Protein AF-0000000066922283 (afdb_homodimer)

Solvent-accessible surface area (backbone atoms only — not comparable to full-atom values): 18984 Å² total; per-residue (Å²): 134,85,80,76,79,78,77,79,78,79,75,76,75,74,73,73,73,68,37,46,72,53,84,44,71,66,39,52,49,48,34,52,50,37,41,36,51,64,10,46,46,34,71,16,66,66,59,43,82,32,68,70,44,19,52,51,20,29,53,49,12,32,48,38,21,52,64,32,68,34,86,72,65,68,92,48,83,70,66,33,26,74,44,78,42,36,28,45,78,64,58,56,58,66,51,49,46,44,41,50,57,62,29,44,60,22,52,81,73,52,55,72,85,76,29,63,84,47,91,54,24,58,48,18,43,43,63,33,21,39,75,29,46,30,33,12,53,16,38,8,29,18,88,61,50,36,25,26,32,22,38,31,27,34,47,40,43,79,49,83,94,44,30,59,84,20,46,45,73,58,79,52,77,86,70,89,110,135,84,81,78,78,80,77,78,78,78,74,76,74,74,72,73,73,68,38,47,73,52,84,44,70,66,39,52,49,48,35,52,51,38,40,33,49,64,10,46,46,34,71,17,65,66,59,40,83,32,67,68,43,19,52,51,20,29,54,49,13,32,49,39,20,55,64,31,67,33,87,71,65,67,92,49,83,68,65,35,26,76,44,78,40,37,26,45,80,64,58,55,58,65,50,48,47,44,42,50,58,62,30,44,59,23,53,82,73,51,56,71,85,76,29,62,84,46,92,54,24,60,49,17,44,44,65,33,20,39,75,30,47,28,34,11,52,16,37,8,30,19,88,63,50,36,25,26,32,23,36,30,27,34,48,40,43,77,48,84,95,45,31,59,83,22,47,45,76,58,77,52,77,86,70,91,109

Radius of gyration: 22.71 Å; Cα contacts (8 Å, |Δi|>4): 742; chains: 2; bounding box: 80×60×70 Å

Sequence (354 aa):
MQFFTLAIASFSLLALTSSEAVNSPETLKKIYDDHNCYRKPHGSEPLTVDKALEQQAQAYANKLANDNRGLVHSKSNGQYGENLAWGSGGDSNGIAAQSTKMWYDEYKKYDFNKATFVHGTGHFTQVVWKGSKSVGCGIAKSNGGGTFTVCQYKPAGNMMGSFKENVVPSKSEAPSCMQFFTLAIASFSLLALTSSEAVNSPETLKKIYDDHNCYRKPHGSEPLTVDKALEQQAQAYANKLANDNRGLVHSKSNGQYGENLAWGSGGDSNGIAAQSTKMWYDEYKKYDFNKATFVHGTGHFTQVVWKGSKSVGCGIAKSNGGGTFTVCQYKPAGNMMGSFKENVVPSKSEAPSC

InterPro domains:
  IPR001283 Cysteine-rich secretory protein-related [PR00837] (47-65)
  IPR001283 Cysteine-rich secretory protein-related [PR00837] (99-112)
  IPR001283 Cysteine-rich secretory protein-related [PR00837] (121-137)
  IPR001283 Cysteine-rich secretory protein-related [PR00837] (148-161)
  IPR001283 Cysteine-rich secretory protein-related [PTHR10334] (29-169)
  IPR002413 Venom allergen 5-like [PR00838] (47-65)
  IPR002413 Venom allergen 5-like [PR00838] (97-112)
  IPR002413 Venom allergen 5-like [PR00838] (120-139)
  IPR014044 CAP domain [PF00188] (33-153)
  IPR014044 CAP domain [SM00198] (26-161)
  IPR018244 Allergen V5/Tpx-1-related, conserved site [PS01009] (122-132)
  IPR034113 Golgi-associated plant pathogenesis-related protein 1, SCP domain [cd05382] (29-159)
  IPR035940 CAP superfamily [G3DSA:3.40.33.10] (22-172)
  IPR035940 CAP superfamily [SSF55797] (21-168)

Structure (mmCIF, N/CA/C/O backbone):
data_AF-0000000066922283-model_v1
#
loop_
_entity.id
_entity.type
_entity.pdbx_description
1 polymer 'SCP domain-containing protein'
#
loop_
_atom_site.group_PDB
_atom_site.id
_atom_site.type_symbol
_atom_site.label_atom_id
_atom_site.label_alt_id
_atom_site.label_comp_id
_atom_site.label_asym_id
_atom_site.label_entity_id
_atom_site.label_seq_id
_atom_site.pdbx_PDB_ins_code
_atom_site.Cartn_x
_atom_site.Cartn_y
_atom_site.Cartn_z
_atom_site.occupancy
_atom_site.B_iso_or_equiv
_atom_site.auth_seq_id
_atom_site.auth_comp_id
_atom_site.auth_asym_id
_atom_site.auth_atom_id
_atom_site.pdbx_PDB_model_num
ATOM 1 N N . MET A 1 1 ? 58.938 -22.812 28.406 1 34.25 1 MET A N 1
ATOM 2 C CA . MET A 1 1 ? 58.531 -21.766 27.484 1 34.25 1 MET A CA 1
ATOM 3 C C . MET A 1 1 ? 57 -21.812 27.234 1 34.25 1 MET A C 1
ATOM 5 O O . MET A 1 1 ? 56.5 -22.781 26.672 1 34.25 1 MET A O 1
ATOM 9 N N . GLN A 1 2 ? 56.188 -21.359 28.234 1 45.31 2 GLN A N 1
ATOM 10 C CA . GLN A 1 2 ? 54.719 -21.297 28.312 1 45.31 2 GLN A CA 1
ATOM 11 C C . GLN A 1 2 ? 54.156 -20.406 27.219 1 45.31 2 GLN A C 1
ATOM 13 O O . GLN A 1 2 ? 54.5 -19.219 27.141 1 45.31 2 GLN A O 1
ATOM 18 N N . PHE A 1 3 ? 53.906 -21.031 26 1 43.19 3 PHE A N 1
ATOM 19 C CA . PHE A 1 3 ? 53.312 -20.328 24.875 1 43.19 3 PHE A CA 1
ATOM 20 C C . PHE A 1 3 ? 51.906 -19.797 25.234 1 43.19 3 PHE A C 1
ATOM 22 O O . PHE A 1 3 ? 51.062 -20.562 25.719 1 43.19 3 PHE A O 1
ATOM 29 N N . PHE A 1 4 ? 51.781 -18.531 25.688 1 46.44 4 PHE A N 1
ATOM 30 C CA . PHE A 1 4 ? 50.531 -17.797 25.891 1 46.44 4 PHE A CA 1
ATOM 31 C C . PHE A 1 4 ? 49.812 -17.609 24.562 1 46.44 4 PHE A C 1
ATOM 33 O O . PHE A 1 4 ? 50.344 -17 23.641 1 46.44 4 PHE A O 1
ATOM 40 N N . THR A 1 5 ? 49.031 -18.594 24.125 1 42.31 5 THR A N 1
ATOM 41 C CA . THR A 1 5 ? 48.188 -18.438 22.953 1 42.31 5 THR A CA 1
ATOM 42 C C . THR A 1 5 ? 47.156 -17.328 23.172 1 42.31 5 THR A C 1
ATOM 44 O O . THR A 1 5 ? 46.375 -17.359 24.125 1 42.31 5 THR A O 1
ATOM 47 N N . LEU A 1 6 ? 47.469 -16.109 22.719 1 35.66 6 LEU A N 1
ATOM 48 C CA . LEU A 1 6 ? 46.5 -15 22.719 1 35.66 6 LEU A CA 1
ATOM 49 C C . LEU A 1 6 ? 45.312 -15.305 21.797 1 35.66 6 LEU A C 1
ATOM 51 O O . LEU A 1 6 ? 45.531 -15.531 20.594 1 35.66 6 LEU A O 1
ATOM 55 N N . ALA A 1 7 ? 44.25 -15.859 22.312 1 41.75 7 ALA A N 1
ATOM 56 C CA . ALA A 1 7 ? 43.031 -16.016 21.531 1 41.75 7 ALA A CA 1
ATOM 57 C C . ALA A 1 7 ? 42.469 -14.656 21.141 1 41.75 7 ALA A C 1
ATOM 59 O O . ALA A 1 7 ? 42.25 -13.797 22.016 1 41.75 7 ALA A O 1
ATOM 60 N N . ILE A 1 8 ? 42.719 -14.18 19.938 1 38.94 8 ILE A N 1
ATOM 61 C CA . ILE A 1 8 ? 42.094 -12.961 19.469 1 38.94 8 ILE A CA 1
ATOM 62 C C . ILE A 1 8 ? 40.594 -13.203 19.297 1 38.94 8 ILE A C 1
ATOM 64 O O . ILE A 1 8 ? 40.188 -14.156 18.641 1 38.94 8 ILE A O 1
ATOM 68 N N . ALA A 1 9 ? 39.781 -12.734 20.281 1 39.91 9 ALA A N 1
ATOM 69 C CA . ALA A 1 9 ? 38.344 -12.68 20.156 1 39.91 9 ALA A CA 1
ATOM 70 C C . ALA A 1 9 ? 37.906 -11.812 18.969 1 39.91 9 ALA A C 1
ATOM 72 O O . ALA A 1 9 ? 38.25 -10.625 18.906 1 39.91 9 ALA A O 1
ATOM 73 N N . SER A 1 10 ? 37.656 -12.375 17.797 1 39.75 10 SER A N 1
ATOM 74 C CA . SER A 1 10 ? 37.062 -11.641 16.688 1 39.75 10 SER A CA 1
ATOM 75 C C . SER A 1 10 ? 35.688 -11.133 17.047 1 39.75 10 SER A C 1
ATOM 77 O O . SER A 1 10 ? 34.812 -11.922 17.391 1 39.75 10 SER A O 1
ATOM 79 N N . PHE A 1 11 ? 35.531 -10.023 17.719 1 37.25 11 PHE A N 1
ATOM 80 C CA . PHE A 1 11 ? 34.219 -9.391 17.891 1 37.25 11 PHE A CA 1
ATOM 81 C C . PHE A 1 11 ? 33.562 -9.109 16.531 1 37.25 11 PHE A C 1
ATOM 83 O O . PHE A 1 11 ? 34.094 -8.312 15.75 1 37.25 11 PHE A O 1
ATOM 90 N N . SER A 1 12 ? 32.844 -9.984 16.031 1 36.47 12 SER A N 1
ATOM 91 C CA . SER A 1 12 ? 32.031 -9.664 14.867 1 36.47 12 SER A CA 1
ATOM 92 C C . SER A 1 12 ? 31.125 -8.469 15.148 1 36.47 12 SER A C 1
ATOM 94 O O . SER A 1 12 ? 30.344 -8.492 16.094 1 36.47 12 SER A O 1
ATOM 96 N N . LEU A 1 13 ? 31.516 -7.242 14.828 1 35.03 13 LEU A N 1
ATOM 97 C CA . LEU A 1 13 ? 30.656 -6.07 14.82 1 35.03 13 LEU A CA 1
ATOM 98 C C . LEU A 1 13 ? 29.391 -6.332 14.008 1 35.03 13 LEU A C 1
ATOM 100 O O . LEU A 1 13 ? 29.453 -6.484 12.781 1 35.03 13 LEU A O 1
ATOM 104 N N . LEU A 1 14 ? 28.469 -7.016 14.562 1 38.12 14 LEU A N 1
ATOM 105 C CA . LEU A 1 14 ? 27.156 -6.938 13.938 1 38.12 14 LEU A CA 1
ATOM 106 C C . LEU A 1 14 ? 26.781 -5.492 13.617 1 38.12 14 LEU A C 1
ATOM 108 O O . LEU A 1 14 ? 26.672 -4.664 14.523 1 38.12 14 LEU A O 1
ATOM 112 N N . ALA A 1 15 ? 27.156 -5.027 12.508 1 36.84 15 ALA A N 1
ATOM 113 C CA . ALA A 1 15 ? 26.75 -3.695 12.07 1 36.84 15 ALA A CA 1
ATOM 114 C C . ALA A 1 15 ? 25.25 -3.494 12.242 1 36.84 15 ALA A C 1
ATOM 116 O O . ALA A 1 15 ? 24.453 -4.109 11.539 1 36.84 15 ALA A O 1
ATOM 117 N N . LEU A 1 16 ? 24.688 -3.27 13.422 1 42.31 16 LEU A N 1
ATOM 118 C CA . LEU A 1 16 ? 23.344 -2.715 13.547 1 42.31 16 LEU A CA 1
ATOM 119 C C . LEU A 1 16 ? 23.141 -1.586 12.539 1 42.31 16 LEU A C 1
ATOM 121 O O . LEU A 1 16 ? 23.688 -0.497 12.695 1 42.31 16 LEU A O 1
ATOM 125 N N . THR A 1 17 ? 23.125 -1.909 11.32 1 47.41 17 THR A N 1
ATOM 126 C CA . THR A 1 17 ? 22.812 -0.849 10.367 1 47.41 17 THR A CA 1
ATOM 127 C C . THR A 1 17 ? 21.594 -0.058 10.828 1 47.41 17 THR A C 1
ATOM 129 O O . THR A 1 17 ? 20.516 -0.622 10.992 1 47.41 17 THR A O 1
ATOM 132 N N . SER A 1 18 ? 21.719 0.876 11.836 1 51.97 18 SER A N 1
ATOM 133 C CA . SER A 1 18 ? 20.719 1.747 12.445 1 51.97 18 SER A CA 1
ATOM 134 C C . SER A 1 18 ? 20.047 2.633 11.406 1 51.97 18 SER A C 1
ATOM 136 O O . SER A 1 18 ? 20.719 3.299 10.617 1 51.97 18 SER A O 1
ATOM 138 N N . SER A 1 19 ? 18.859 2.25 10.867 1 58.72 19 SER A N 1
ATOM 139 C CA . SER A 1 19 ? 18.062 3.258 10.18 1 58.72 19 SER A CA 1
ATOM 140 C C . SER A 1 19 ? 18.125 4.602 10.891 1 58.72 19 SER A C 1
ATOM 142 O O . SER A 1 19 ? 18.312 4.652 12.109 1 58.72 19 SER A O 1
ATOM 144 N N . GLU A 1 20 ? 18.531 5.684 10.125 1 66.69 20 GLU A N 1
ATOM 145 C CA . GLU A 1 20 ? 18.609 7.008 10.734 1 66.69 20 GLU A CA 1
ATOM 146 C C . GLU A 1 20 ? 17.266 7.73 10.664 1 66.69 20 GLU A C 1
ATOM 148 O O . GLU A 1 20 ? 16.672 7.832 9.586 1 66.69 20 GLU A O 1
ATOM 153 N N . ALA A 1 21 ? 16.625 7.945 11.836 1 72.38 21 ALA A N 1
ATOM 154 C CA . ALA A 1 21 ? 15.5 8.875 11.859 1 72.38 21 ALA A CA 1
ATOM 155 C C . ALA A 1 21 ? 15.836 10.172 11.125 1 72.38 21 ALA A C 1
ATOM 157 O O . ALA A 1 21 ? 16.938 10.711 11.289 1 72.38 21 ALA A O 1
ATOM 158 N N . VAL A 1 22 ? 14.992 10.406 10.117 1 74.5 22 VAL A N 1
ATOM 159 C CA . VAL A 1 22 ? 15.125 11.703 9.461 1 74.5 22 VAL A CA 1
ATOM 160 C C . VAL A 1 22 ? 14.438 12.781 10.305 1 74.5 22 VAL A C 1
ATOM 162 O O . VAL A 1 22 ? 13.211 12.773 10.453 1 74.5 22 VAL A O 1
ATOM 165 N N . ASN A 1 23 ? 15 13.289 11.195 1 68.69 23 ASN A N 1
ATOM 166 C CA . ASN A 1 23 ? 14.461 14.359 12.023 1 68.69 23 ASN A CA 1
ATOM 167 C C . ASN A 1 23 ? 14.398 15.68 11.266 1 68.69 23 ASN A C 1
ATOM 169 O O . ASN A 1 23 ? 15.398 16.391 11.172 1 68.69 23 ASN A O 1
ATOM 173 N N . SER A 1 24 ? 13.312 15.953 10.727 1 85.94 24 SER A N 1
ATOM 174 C CA . SER A 1 24 ? 13.094 17.234 10.062 1 85.94 24 SER A CA 1
ATOM 175 C C . SER A 1 24 ? 11.734 17.828 10.422 1 85.94 24 SER A C 1
ATOM 177 O O . SER A 1 24 ? 10.758 17.625 9.703 1 85.94 24 SER A O 1
ATOM 179 N N . PRO A 1 25 ? 11.711 18.578 11.477 1 92.88 25 PRO A N 1
ATOM 180 C CA . PRO A 1 25 ? 10.445 19.188 11.891 1 92.88 25 PRO A CA 1
ATOM 181 C C . PRO A 1 25 ? 9.789 20 10.789 1 92.88 25 PRO A C 1
ATOM 183 O O . PRO A 1 25 ? 8.555 20.062 10.703 1 92.88 25 PRO A O 1
ATOM 186 N N . GLU A 1 26 ? 10.594 20.594 9.992 1 95.81 26 GLU A N 1
ATOM 187 C CA . GLU A 1 26 ? 10.031 21.375 8.898 1 95.81 26 GLU A CA 1
ATOM 188 C C . GLU A 1 26 ? 9.305 20.484 7.898 1 95.81 26 GLU A C 1
ATOM 190 O O . GLU A 1 26 ? 8.258 20.859 7.367 1 95.81 26 GLU A O 1
ATOM 195 N N . THR A 1 27 ? 9.922 19.391 7.586 1 97.56 27 THR A N 1
ATOM 196 C CA . THR A 1 27 ? 9.281 18.453 6.66 1 97.56 27 THR A CA 1
ATOM 197 C C . THR A 1 27 ? 7.98 17.922 7.25 1 97.56 27 THR A C 1
ATOM 199 O O . THR A 1 27 ? 6.973 17.812 6.551 1 97.56 27 THR A O 1
ATOM 202 N N . LEU A 1 28 ? 8 17.594 8.492 1 97.75 28 LEU A N 1
ATOM 203 C CA . LEU A 1 28 ? 6.781 17.125 9.156 1 97.75 28 LEU A CA 1
ATOM 204 C C . LEU A 1 28 ? 5.703 18.203 9.109 1 97.75 28 LEU A C 1
ATOM 206 O O . LEU A 1 28 ? 4.535 17.906 8.844 1 97.75 28 LEU A O 1
ATOM 210 N N . LYS A 1 29 ? 6.074 19.391 9.43 1 97.81 29 LYS A N 1
ATOM 211 C CA . LYS A 1 29 ? 5.121 20.5 9.352 1 97.81 29 LYS A CA 1
ATOM 212 C C . LYS A 1 29 ? 4.504 20.594 7.957 1 97.81 29 LYS A C 1
ATOM 214 O O . LYS A 1 29 ? 3.297 20.812 7.824 1 97.81 29 LYS A O 1
ATOM 219 N N . LYS A 1 30 ? 5.34 20.5 6.922 1 98 30 LYS A N 1
ATOM 220 C CA . LYS A 1 30 ? 4.836 20.516 5.551 1 98 30 LYS A CA 1
ATOM 221 C C . LYS A 1 30 ? 3.826 19.406 5.32 1 98 30 LYS A C 1
ATOM 223 O O . LYS A 1 30 ? 2.787 19.625 4.691 1 98 30 LYS A O 1
ATOM 228 N N . ILE A 1 31 ? 4.125 18.25 5.754 1 98.31 31 ILE A N 1
ATOM 229 C CA . ILE A 1 31 ? 3.238 17.094 5.609 1 98.31 31 ILE A CA 1
ATOM 230 C C . ILE A 1 31 ? 1.9 17.391 6.285 1 98.31 31 ILE A C 1
ATOM 232 O O . ILE A 1 31 ? 0.84 17.141 5.707 1 98.31 31 ILE A O 1
ATOM 236 N N . TYR A 1 32 ? 1.931 17.938 7.477 1 98.69 32 TYR A N 1
ATOM 237 C CA . TYR A 1 32 ? 0.709 18.25 8.211 1 98.69 32 TYR A CA 1
ATOM 238 C C . TYR A 1 32 ? -0.067 19.359 7.508 1 98.69 32 TYR A C 1
ATOM 240 O O . TYR A 1 32 ? -1.29 19.281 7.371 1 98.69 32 TYR A O 1
ATOM 248 N N . ASP A 1 33 ? 0.607 20.391 7.125 1 98.5 33 ASP A N 1
ATOM 249 C CA . ASP A 1 33 ? -0.038 21.5 6.414 1 98.5 33 ASP A CA 1
ATOM 250 C C . ASP A 1 33 ? -0.707 21 5.133 1 98.5 33 ASP A C 1
ATOM 252 O O . ASP A 1 33 ? -1.819 21.422 4.805 1 98.5 33 ASP A O 1
ATOM 256 N N . ASP A 1 34 ? 0.002 20.172 4.395 1 98.38 34 ASP A N 1
ATOM 257 C CA . ASP A 1 34 ? -0.562 19.641 3.164 1 98.38 34 ASP A CA 1
ATOM 258 C C . ASP A 1 34 ? -1.813 18.812 3.449 1 98.38 34 ASP A C 1
ATOM 260 O O . ASP A 1 34 ? -2.781 18.859 2.688 1 98.38 34 ASP A O 1
ATOM 264 N N . HIS A 1 35 ? -1.768 17.984 4.504 1 98.62 35 HIS A N 1
ATOM 265 C CA . HIS A 1 35 ? -2.984 17.266 4.879 1 98.62 35 HIS A CA 1
ATOM 266 C C . HIS A 1 35 ? -4.172 18.219 4.977 1 98.62 35 HIS A C 1
ATOM 268 O O . HIS A 1 35 ? -5.199 18 4.328 1 98.62 35 HIS A O 1
ATOM 274 N N . ASN A 1 36 ? -4.023 19.234 5.758 1 98.56 36 ASN A N 1
ATOM 275 C CA . ASN A 1 36 ? -5.141 20.125 6.031 1 98.56 36 ASN A CA 1
ATOM 276 C C . ASN A 1 36 ? -5.504 20.953 4.801 1 98.56 36 ASN A C 1
ATOM 278 O O . ASN A 1 36 ? -6.676 21.281 4.59 1 98.56 36 ASN A O 1
ATOM 282 N N . CYS A 1 37 ? -4.52 21.281 4.035 1 98.19 37 CYS A N 1
ATOM 283 C CA . CYS A 1 37 ? -4.762 21.938 2.758 1 98.19 37 CYS A CA 1
ATOM 284 C C . CYS A 1 37 ? -5.676 21.109 1.871 1 98.19 37 CYS A C 1
ATOM 286 O O . CYS A 1 37 ? -6.641 21.625 1.305 1 98.19 37 CYS A O 1
ATOM 288 N N . TYR A 1 38 ? -5.449 19.812 1.745 1 97.81 38 TYR A N 1
ATOM 289 C CA . TYR A 1 38 ? -6.207 18.922 0.863 1 97.81 38 TYR A CA 1
ATOM 290 C C . TYR A 1 38 ? -7.543 18.547 1.489 1 97.81 38 TYR A C 1
ATOM 292 O O . TYR A 1 38 ? -8.484 18.172 0.783 1 97.81 38 TYR A O 1
ATOM 300 N N . ARG A 1 39 ? -7.586 18.594 2.771 1 98.06 39 ARG A N 1
ATOM 301 C CA . ARG A 1 39 ? -8.82 18.266 3.479 1 98.06 39 ARG A CA 1
ATOM 302 C C . ARG A 1 39 ? -9.852 19.375 3.307 1 98.06 39 ARG A C 1
ATOM 304 O O . ARG A 1 39 ? -11.047 19.109 3.184 1 98.06 39 ARG A O 1
ATOM 311 N N . LYS A 1 40 ? -9.461 20.594 3.238 1 97.06 40 LYS A N 1
ATOM 312 C CA . LYS A 1 40 ? -10.32 21.766 3.281 1 97.06 40 LYS A CA 1
ATOM 313 C C . LYS A 1 40 ? -11.375 21.734 2.176 1 97.06 40 LYS A C 1
ATOM 315 O O . LYS A 1 40 ? -12.57 21.859 2.447 1 97.06 40 LYS A O 1
ATOM 320 N N . PRO A 1 41 ? -11.031 21.484 0.919 1 97.06 41 PRO A N 1
ATOM 321 C CA . PRO A 1 41 ? -12.047 21.5 -0.131 1 97.06 41 PRO A CA 1
ATOM 322 C C . PRO A 1 41 ? -13.102 20.406 0.047 1 97.06 41 PRO A C 1
ATOM 324 O O . PRO A 1 41 ? -14.18 20.469 -0.547 1 97.06 41 PRO A O 1
ATOM 327 N N . HIS A 1 42 ? -12.844 19.438 0.817 1 97.5 42 HIS A N 1
ATOM 328 C CA . HIS A 1 42 ? -13.758 18.312 1.014 1 97.5 42 HIS A CA 1
ATOM 329 C C . HIS A 1 42 ? -14.625 18.516 2.254 1 97.5 42 HIS A C 1
ATOM 331 O O . HIS A 1 42 ? -15.398 17.641 2.625 1 97.5 42 HIS A O 1
ATOM 337 N N . GLY A 1 43 ? -14.367 19.672 2.926 1 96.69 43 GLY A N 1
ATOM 338 C CA . GLY A 1 43 ? -15.148 19.984 4.109 1 96.69 43 GLY A CA 1
ATOM 339 C C . GLY A 1 43 ? -14.695 19.234 5.344 1 96.69 43 GLY A C 1
ATOM 340 O O . GLY A 1 43 ? -15.43 19.141 6.328 1 96.69 43 GLY A O 1
ATOM 341 N N . SER A 1 44 ? -13.578 18.578 5.297 1 98.06 44 SER A N 1
ATOM 342 C CA . SER A 1 44 ? -13.016 17.906 6.465 1 98.06 44 SER A CA 1
ATOM 343 C C . SER A 1 44 ? -12.266 18.891 7.363 1 98.06 44 SER A C 1
ATOM 345 O O . SER A 1 44 ? -11.445 19.672 6.887 1 98.06 44 SER A O 1
ATOM 347 N N . GLU A 1 45 ? -12.531 18.859 8.633 1 98.5 45 GLU A N 1
ATOM 348 C CA . GLU A 1 45 ? -11.875 19.75 9.586 1 98.5 45 GLU A CA 1
ATOM 349 C C . GLU A 1 45 ? -10.367 19.5 9.633 1 98.5 45 GLU A C 1
ATOM 351 O O . GLU A 1 45 ? -9.922 18.359 9.406 1 98.5 45 GLU A O 1
ATOM 356 N N . PRO A 1 46 ? -9.602 20.516 9.938 1 98.75 46 PRO A N 1
ATOM 357 C CA . PRO A 1 46 ? -8.156 20.281 10.039 1 98.75 46 PRO A CA 1
ATOM 358 C C . PRO A 1 46 ? -7.793 19.25 11.102 1 98.75 46 PRO A C 1
ATOM 360 O O . PRO A 1 46 ? -8.422 19.219 12.164 1 98.75 46 PRO A O 1
ATOM 363 N N . LEU A 1 47 ? -6.816 18.422 10.758 1 98.94 47 LEU A N 1
ATOM 364 C CA . LEU A 1 47 ? -6.25 17.5 11.734 1 98.94 47 LEU A CA 1
ATOM 365 C C . LEU A 1 47 ? -5.332 18.234 12.703 1 98.94 47 LEU A C 1
ATOM 367 O O . LEU A 1 47 ? -4.598 19.141 12.305 1 98.94 47 LEU A O 1
ATOM 371 N N . THR A 1 48 ? -5.367 17.828 13.906 1 98.81 48 THR A N 1
ATOM 372 C CA . THR A 1 48 ? -4.375 18.266 14.883 1 98.81 48 THR A CA 1
ATOM 373 C C . THR A 1 48 ? -3.232 17.266 14.977 1 98.81 48 THR A C 1
ATOM 375 O O . THR A 1 48 ? -3.43 16.062 14.75 1 98.81 48 THR A O 1
ATOM 378 N N . VAL A 1 49 ? -2.072 17.797 15.359 1 98.44 49 VAL A N 1
ATOM 379 C CA . VAL A 1 49 ? -0.925 16.922 15.531 1 98.44 49 VAL A CA 1
ATOM 380 C C . VAL A 1 49 ? -1.012 16.203 16.875 1 98.44 49 VAL A C 1
ATOM 382 O O . VAL A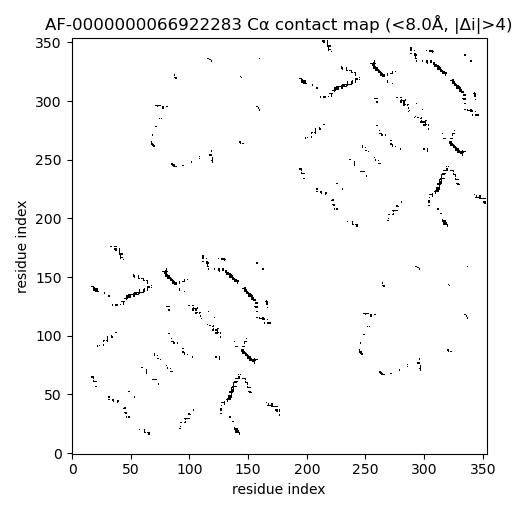 1 49 ? -1.172 16.859 17.922 1 98.44 49 VAL A O 1
ATOM 385 N N . ASP A 1 50 ? -0.997 14.945 16.828 1 98.44 50 ASP A N 1
ATOM 386 C CA . ASP A 1 50 ? -0.948 14.094 18 1 98.44 50 ASP A CA 1
ATOM 387 C C . ASP A 1 50 ? 0.471 13.594 18.266 1 98.44 50 ASP A C 1
ATOM 389 O O . ASP A 1 50 ? 0.96 12.711 17.562 1 98.44 50 ASP A O 1
ATOM 393 N N . LYS A 1 51 ? 1.108 14.086 19.328 1 97.56 51 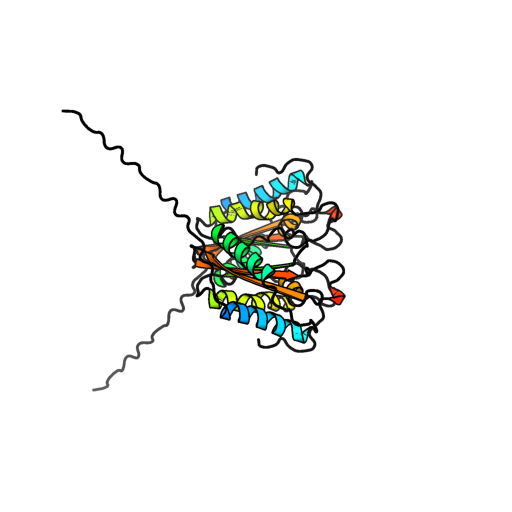LYS A N 1
ATOM 394 C CA . LYS A 1 51 ? 2.523 13.828 19.562 1 97.56 51 LYS A CA 1
ATOM 395 C C . LYS A 1 51 ? 2.766 12.359 19.891 1 97.56 51 LYS A C 1
ATOM 397 O O . LYS A 1 51 ? 3.809 11.805 19.531 1 97.56 51 LYS A O 1
ATOM 402 N N . ALA A 1 52 ? 1.854 11.766 20.562 1 97.5 52 ALA A N 1
ATOM 403 C CA . ALA A 1 52 ? 1.989 10.336 20.828 1 97.5 52 ALA A CA 1
ATOM 404 C C . ALA A 1 52 ? 1.927 9.531 19.531 1 97.5 52 ALA A C 1
ATOM 406 O O . ALA A 1 52 ? 2.693 8.586 19.344 1 97.5 52 ALA A O 1
ATOM 407 N N . LEU A 1 53 ? 1.021 9.891 18.688 1 97.31 53 LEU A N 1
ATOM 408 C CA . LEU A 1 53 ? 0.919 9.242 17.391 1 97.31 53 LEU A CA 1
ATOM 409 C C . LEU A 1 53 ? 2.172 9.5 16.562 1 97.31 53 LEU A C 1
ATOM 411 O O . LEU A 1 53 ? 2.605 8.625 15.797 1 97.31 53 LEU A O 1
ATOM 415 N N . GLU A 1 54 ? 2.666 10.711 16.641 1 97.62 54 GLU A N 1
ATOM 416 C CA . GLU A 1 54 ? 3.898 11.055 15.945 1 97.62 54 GLU A CA 1
ATOM 417 C C . GLU A 1 54 ? 5.051 10.156 16.375 1 97.62 54 GLU A C 1
ATOM 419 O O . GLU A 1 54 ? 5.809 9.656 15.547 1 97.62 54 GLU A O 1
ATOM 424 N N . GLN A 1 55 ? 5.18 9.961 17.672 1 97.19 55 GLN A N 1
ATOM 425 C CA . GLN A 1 55 ? 6.234 9.094 18.188 1 97.19 55 GLN A CA 1
ATOM 426 C C . GLN A 1 55 ? 6.047 7.656 17.688 1 97.19 55 GLN A C 1
ATOM 428 O O . GLN A 1 55 ? 7.012 7 17.297 1 97.19 55 GLN A O 1
ATOM 433 N N . GLN A 1 56 ? 4.848 7.238 17.781 1 96.75 56 GLN A N 1
ATOM 434 C CA . GLN A 1 56 ? 4.527 5.891 17.328 1 96.75 56 GLN A CA 1
ATOM 435 C C . GLN A 1 56 ? 4.82 5.738 15.836 1 96.75 56 GLN A C 1
ATOM 437 O O . GLN A 1 56 ? 5.43 4.75 15.414 1 96.75 56 GLN A O 1
ATOM 442 N N . ALA A 1 57 ? 4.41 6.652 15.008 1 97.31 57 ALA A N 1
ATOM 443 C CA . ALA A 1 57 ? 4.652 6.633 13.57 1 97.31 57 ALA A CA 1
ATOM 444 C C . ALA A 1 57 ? 6.145 6.664 13.266 1 97.31 57 ALA A C 1
ATOM 446 O O . ALA A 1 57 ? 6.613 5.98 12.352 1 97.31 57 ALA A O 1
ATOM 447 N N . GLN A 1 58 ? 6.883 7.48 14.008 1 97.5 58 GLN A N 1
ATOM 448 C CA . GLN A 1 58 ? 8.328 7.543 13.82 1 97.5 58 GLN A CA 1
ATOM 449 C C . GLN A 1 58 ? 8.984 6.191 14.109 1 97.5 58 GLN A C 1
ATOM 451 O O . GLN A 1 58 ? 9.852 5.746 13.352 1 97.5 58 GLN A O 1
ATOM 456 N N . ALA A 1 59 ? 8.586 5.602 15.203 1 96.5 59 ALA A N 1
ATOM 457 C CA . ALA A 1 59 ? 9.125 4.285 15.531 1 96.5 59 ALA A CA 1
ATOM 458 C C . ALA A 1 59 ? 8.82 3.279 14.422 1 96.5 59 ALA A C 1
ATOM 460 O O . ALA A 1 59 ? 9.672 2.449 14.086 1 96.5 59 ALA A O 1
ATOM 461 N N . TYR A 1 60 ? 7.672 3.361 13.891 1 95.19 60 TYR A N 1
ATOM 462 C CA . TYR A 1 60 ? 7.297 2.414 12.844 1 95.19 60 TYR A CA 1
ATOM 463 C C . TYR A 1 60 ? 8.039 2.715 11.547 1 95.19 60 TYR A C 1
ATOM 465 O O . TYR A 1 60 ? 8.43 1.799 10.82 1 95.19 60 TYR A O 1
ATOM 473 N N . ALA A 1 61 ? 8.195 3.973 11.211 1 95.56 61 ALA A N 1
ATOM 474 C CA . ALA A 1 61 ? 9.023 4.336 10.07 1 95.56 61 ALA A CA 1
ATOM 475 C C . ALA A 1 61 ? 10.43 3.77 10.211 1 95.56 61 ALA A C 1
ATOM 477 O O . ALA A 1 61 ? 11 3.24 9.25 1 95.56 61 ALA A O 1
ATOM 478 N N . ASN A 1 62 ? 10.977 3.918 11.422 1 95.5 62 ASN A N 1
ATOM 479 C CA . ASN A 1 62 ? 12.289 3.332 11.68 1 95.5 62 ASN A CA 1
ATOM 480 C C . ASN A 1 62 ? 12.297 1.828 11.422 1 95.5 62 ASN A C 1
ATOM 482 O O . ASN A 1 62 ? 13.234 1.299 10.82 1 95.5 62 ASN A O 1
ATOM 486 N N . LYS A 1 63 ? 11.281 1.183 11.906 1 93.25 63 LYS A N 1
ATOM 487 C CA . LYS A 1 63 ? 11.18 -0.262 11.711 1 93.25 63 LYS A CA 1
ATOM 488 C C . LYS A 1 63 ? 11.141 -0.618 10.227 1 93.25 63 LYS A C 1
ATOM 490 O O . LYS A 1 63 ? 11.844 -1.532 9.781 1 93.25 63 LYS A O 1
ATOM 495 N N . LEU A 1 64 ? 10.328 0.079 9.477 1 90.88 64 LEU A N 1
ATOM 496 C CA . LEU A 1 64 ? 10.227 -0.182 8.047 1 90.88 64 LEU A CA 1
ATOM 497 C C . LEU A 1 64 ? 11.57 0.032 7.359 1 90.88 64 LEU A C 1
ATOM 499 O O . LEU A 1 64 ? 11.969 -0.757 6.496 1 90.88 64 LEU A O 1
ATOM 503 N N . ALA A 1 65 ? 12.219 1.118 7.695 1 90.56 65 ALA A N 1
ATOM 504 C CA . ALA A 1 65 ? 13.516 1.44 7.102 1 90.56 65 ALA A CA 1
ATOM 505 C C . ALA A 1 65 ? 14.547 0.366 7.426 1 90.56 65 ALA A C 1
ATOM 507 O O . ALA A 1 65 ? 15.383 0.018 6.582 1 90.56 65 ALA A O 1
ATOM 508 N N . ASN A 1 66 ? 14.484 -0.142 8.625 1 90 66 ASN A N 1
ATOM 509 C CA . ASN A 1 66 ? 15.406 -1.189 9.039 1 90 66 ASN A CA 1
ATOM 510 C C . ASN A 1 66 ? 15.117 -2.51 8.328 1 90 66 ASN A C 1
ATOM 512 O O . ASN A 1 66 ? 16.047 -3.223 7.93 1 90 66 ASN A O 1
ATOM 516 N N . ASP A 1 67 ? 13.844 -2.805 8.305 1 83.75 67 ASP A N 1
ATOM 517 C CA . ASP A 1 67 ? 13.453 -4.035 7.621 1 83.75 67 ASP A CA 1
ATOM 518 C C . ASP A 1 67 ? 13.797 -3.969 6.137 1 83.75 67 ASP A C 1
ATOM 520 O O . ASP A 1 67 ? 14.25 -4.957 5.555 1 83.75 67 ASP A O 1
ATOM 524 N N . ASN A 1 68 ? 13.5 -2.83 5.566 1 77.94 68 ASN A N 1
ATOM 525 C CA . ASN A 1 68 ? 13.805 -2.504 4.176 1 77.94 68 ASN A CA 1
ATOM 526 C C . ASN A 1 68 ? 13.219 -3.537 3.217 1 77.94 68 ASN A C 1
ATOM 528 O O . ASN A 1 68 ? 13.867 -3.92 2.24 1 77.94 68 ASN A O 1
ATOM 532 N N . ARG A 1 69 ? 12.109 -4.152 3.553 1 71 69 ARG A N 1
ATOM 533 C CA . ARG A 1 69 ? 11.5 -5.211 2.756 1 71 69 ARG A CA 1
ATOM 534 C C . ARG A 1 69 ? 10.078 -4.836 2.346 1 71 69 ARG A C 1
ATOM 536 O O . ARG A 1 69 ? 9.227 -5.707 2.152 1 71 69 ARG A O 1
ATOM 543 N N . GLY A 1 70 ? 9.867 -3.57 2.256 1 74.75 70 GLY A N 1
ATOM 544 C CA . GLY A 1 70 ? 8.562 -3.211 1.725 1 74.75 70 GLY A CA 1
ATOM 545 C C . GLY A 1 70 ? 7.754 -2.334 2.666 1 74.75 70 GLY A C 1
ATOM 546 O O . GLY A 1 70 ? 8.266 -1.888 3.695 1 74.75 70 GLY A O 1
ATOM 547 N N . LEU A 1 71 ? 6.59 -1.908 2.123 1 77.5 71 LEU A N 1
ATOM 548 C CA . LEU A 1 71 ? 5.609 -1.165 2.908 1 77.5 71 LEU A CA 1
ATOM 549 C C . LEU A 1 71 ? 4.523 -2.094 3.443 1 77.5 71 LEU A C 1
ATOM 551 O O . LEU A 1 71 ? 3.631 -2.506 2.701 1 77.5 71 LEU A O 1
ATOM 555 N N . VAL A 1 72 ? 4.715 -2.506 4.688 1 79.69 72 VAL A N 1
ATOM 556 C CA . VAL A 1 72 ? 3.723 -3.312 5.387 1 79.69 72 VAL A CA 1
ATOM 557 C C . VAL A 1 72 ? 3.053 -2.477 6.477 1 79.69 72 VAL A C 1
ATOM 559 O O . VAL A 1 72 ? 3.729 -1.778 7.234 1 79.69 72 VAL A O 1
ATOM 562 N N . HIS A 1 73 ? 1.727 -2.523 6.391 1 84.94 73 HIS A N 1
ATOM 563 C CA . HIS A 1 73 ? 1.024 -1.762 7.418 1 84.94 73 HIS A CA 1
ATOM 564 C C . HIS A 1 73 ? 1.306 -2.322 8.805 1 84.94 73 HIS A C 1
ATOM 566 O O . HIS A 1 73 ? 1.514 -3.527 8.961 1 84.94 73 HIS A O 1
ATOM 572 N N . SER A 1 74 ? 1.331 -1.426 9.711 1 84.56 74 SER A N 1
ATOM 573 C CA . SER A 1 74 ? 1.489 -1.829 11.109 1 84.56 74 SER A CA 1
ATOM 574 C C . SER A 1 74 ? 0.249 -2.555 11.617 1 84.56 74 SER A C 1
ATOM 576 O O . SER A 1 74 ? -0.773 -2.607 10.93 1 84.56 74 SER A O 1
ATOM 578 N N . LYS A 1 75 ? 0.362 -3.18 12.773 1 79.69 75 LYS A N 1
ATOM 579 C CA . LYS A 1 75 ? -0.764 -3.871 13.391 1 79.69 75 LYS A CA 1
ATOM 580 C C . LYS A 1 75 ? -1.621 -2.906 14.211 1 79.69 75 LYS A C 1
ATOM 582 O O . LYS A 1 75 ? -1.558 -2.9 15.438 1 79.69 75 LYS A O 1
ATOM 587 N N . SER A 1 76 ? -2.426 -2.1 13.539 1 83.25 76 SER A N 1
ATOM 588 C CA . SER A 1 76 ? -3.248 -1.11 14.227 1 83.25 76 SER A CA 1
ATOM 589 C C . SER A 1 76 ? -4.477 -1.755 14.859 1 83.25 76 SER A C 1
ATOM 591 O O . SER A 1 76 ? -4.961 -1.29 15.898 1 83.25 76 SER A O 1
ATOM 593 N N . ASN A 1 77 ? -4.918 -2.803 14.32 1 76.31 77 ASN A N 1
ATOM 594 C CA . ASN A 1 77 ? -6.164 -3.441 14.727 1 76.31 77 ASN A CA 1
ATOM 595 C C . ASN A 1 77 ? -7.312 -2.441 14.781 1 76.31 77 ASN A C 1
ATOM 597 O O . ASN A 1 77 ? -8.078 -2.424 15.75 1 76.31 77 ASN A O 1
ATOM 601 N N . GLY A 1 78 ? -7.336 -1.543 13.859 1 79.38 78 GLY A N 1
ATOM 602 C CA . GLY A 1 78 ? -8.422 -0.584 13.742 1 79.38 78 GLY A CA 1
ATOM 603 C C . GLY A 1 78 ? -8.297 0.586 14.695 1 79.38 78 GLY A C 1
ATOM 604 O O . GLY A 1 78 ? -9.094 1.521 14.656 1 79.38 78 GLY A O 1
ATOM 605 N N . GLN A 1 79 ? -7.344 0.645 15.539 1 87.31 79 GLN A N 1
ATOM 606 C CA . GLN A 1 79 ? -7.18 1.684 16.547 1 87.31 79 GLN A CA 1
ATOM 607 C C . GLN A 1 79 ? -6.77 3.01 15.922 1 87.31 79 GLN A C 1
ATOM 609 O O . GLN A 1 79 ? -7.039 4.078 16.469 1 87.31 79 GLN A O 1
ATOM 614 N N . TYR A 1 80 ? -6.148 2.916 14.852 1 93.62 80 TYR A N 1
ATOM 615 C CA . TYR A 1 80 ? -5.746 4.09 14.086 1 93.62 80 TYR A CA 1
ATOM 616 C C . TYR A 1 80 ? -5.652 3.766 12.602 1 93.62 80 TYR A C 1
ATOM 618 O O . TYR A 1 80 ? -5.531 2.6 12.219 1 93.62 80 TYR A O 1
ATOM 626 N N . GLY A 1 81 ? -5.848 4.742 11.773 1 93.62 81 GLY A N 1
ATOM 627 C CA . GLY A 1 81 ? -5.555 4.613 10.352 1 93.62 81 GLY A CA 1
ATOM 628 C C . GLY A 1 81 ? -4.086 4.809 10.023 1 93.62 81 GLY A C 1
ATOM 629 O O . GLY A 1 81 ? -3.314 5.27 10.867 1 93.62 81 GLY A O 1
ATOM 630 N N . GLU A 1 82 ? -3.752 4.438 8.828 1 93.88 82 GLU A N 1
ATOM 631 C CA . GLU A 1 82 ? -2.336 4.535 8.484 1 93.88 82 GLU A CA 1
ATOM 632 C C . GLU A 1 82 ? -2.146 4.734 6.98 1 93.88 82 GLU A C 1
ATOM 634 O O . GLU A 1 82 ? -2.797 4.066 6.172 1 93.88 82 GLU A O 1
ATOM 639 N N . ASN A 1 83 ? -1.409 5.68 6.594 1 94.31 83 ASN A N 1
ATOM 640 C CA . ASN A 1 83 ? -0.841 5.812 5.254 1 94.31 83 ASN A CA 1
ATOM 641 C C . ASN A 1 83 ? 0.672 5.617 5.27 1 94.31 83 ASN A C 1
ATOM 643 O O . ASN A 1 83 ? 1.358 6.117 6.164 1 94.31 83 ASN A O 1
ATOM 647 N N . LEU A 1 84 ? 1.184 4.871 4.285 1 91.38 84 LEU A N 1
ATOM 648 C CA . LEU A 1 84 ? 2.609 4.625 4.098 1 91.38 84 LEU A CA 1
ATOM 649 C C . LEU A 1 84 ? 3.066 5.102 2.721 1 91.38 84 LEU A C 1
ATOM 651 O O . LEU A 1 84 ? 2.34 4.949 1.735 1 91.38 84 LEU A O 1
ATOM 655 N N . ALA A 1 85 ? 4.223 5.637 2.699 1 89.75 85 ALA A N 1
ATOM 656 C CA . ALA A 1 85 ? 4.875 6.004 1.446 1 89.75 85 ALA A CA 1
ATOM 657 C C . ALA A 1 85 ? 6.359 5.641 1.476 1 89.75 85 ALA A C 1
ATOM 659 O O . ALA A 1 85 ? 6.957 5.539 2.549 1 89.75 85 ALA A O 1
ATOM 660 N N . TRP A 1 86 ? 6.828 5.422 0.388 1 86.69 86 TRP A N 1
ATOM 661 C CA . TRP A 1 86 ? 8.25 5.172 0.184 1 86.69 86 TRP A CA 1
ATOM 662 C C . TRP A 1 86 ? 8.766 5.906 -1.051 1 86.69 86 TRP A C 1
ATOM 664 O O . TRP A 1 86 ? 8.008 6.148 -1.995 1 86.69 86 TRP A O 1
ATOM 674 N N . GLY A 1 87 ? 10.031 6.25 -1.028 1 84.69 87 GLY A N 1
ATOM 675 C CA . GLY A 1 87 ? 10.727 6.801 -2.182 1 84.69 87 GLY A CA 1
ATOM 676 C C . GLY A 1 87 ? 12.234 6.723 -2.062 1 84.69 87 GLY A C 1
ATOM 677 O O . GLY A 1 87 ? 12.766 6.492 -0.974 1 84.69 87 GLY A O 1
ATOM 678 N N . SER A 1 88 ? 12.891 6.828 -3.236 1 81.38 88 SER A N 1
ATOM 679 C CA . SER A 1 88 ? 14.352 6.863 -3.262 1 81.38 88 SER A CA 1
ATOM 680 C C . SER A 1 88 ? 14.859 7.746 -4.395 1 81.38 88 SER A C 1
ATOM 682 O O . SER A 1 88 ? 14.07 8.289 -5.168 1 81.38 88 SER A O 1
ATOM 684 N N . GLY A 1 89 ? 16.188 7.996 -4.457 1 75 89 GLY A N 1
ATOM 685 C CA . GLY A 1 89 ? 16.781 8.773 -5.527 1 75 89 GLY A CA 1
ATOM 686 C C . GLY A 1 89 ? 16.781 10.266 -5.258 1 75 89 GLY A C 1
ATOM 687 O O . GLY A 1 89 ? 16.734 11.07 -6.191 1 75 89 GLY A O 1
ATOM 688 N N . GLY A 1 90 ? 16.766 10.688 -4.16 1 78.88 90 GLY A N 1
ATOM 689 C CA . GLY A 1 90 ? 16.812 12.086 -3.773 1 78.88 90 GLY A CA 1
ATOM 690 C C . GLY A 1 90 ? 16.938 12.289 -2.273 1 78.88 90 GLY A C 1
ATOM 691 O O . GLY A 1 90 ? 17.234 11.344 -1.539 1 78.88 90 GLY A O 1
ATOM 692 N N . ASP A 1 91 ? 16.859 13.484 -1.952 1 88.44 91 ASP A N 1
ATOM 693 C CA . ASP A 1 91 ? 16.953 13.781 -0.525 1 88.44 91 ASP A CA 1
ATOM 694 C C . ASP A 1 91 ? 15.695 13.352 0.211 1 88.44 91 ASP A C 1
ATOM 696 O O . ASP A 1 91 ? 14.586 13.492 -0.312 1 88.44 91 ASP A O 1
ATOM 700 N N . SER A 1 92 ? 15.859 12.852 1.45 1 90.94 92 SER A N 1
ATOM 701 C CA . SER A 1 92 ? 14.773 12.258 2.232 1 90.94 92 SER A CA 1
ATOM 702 C C . SER A 1 92 ? 13.68 13.273 2.527 1 90.94 92 SER A C 1
ATOM 704 O O . SER A 1 92 ? 12.492 12.945 2.502 1 90.94 92 SER A O 1
ATOM 706 N N . ASN A 1 93 ? 14.062 14.523 2.832 1 94.19 93 ASN A N 1
ATOM 707 C CA . ASN A 1 93 ? 13.078 15.555 3.143 1 94.19 93 ASN A CA 1
ATOM 708 C C . ASN A 1 93 ? 12.172 15.836 1.947 1 94.19 93 ASN A C 1
ATOM 710 O O . ASN A 1 93 ? 10.953 15.922 2.094 1 94.19 93 ASN A O 1
ATOM 714 N N . GLY A 1 94 ? 12.805 15.992 0.804 1 92.5 94 GLY A N 1
ATOM 715 C CA . GLY A 1 94 ? 12.023 16.234 -0.4 1 92.5 94 GLY A CA 1
ATOM 716 C C . GLY A 1 94 ? 11.094 15.078 -0.74 1 92.5 94 GLY A C 1
ATOM 717 O O . GLY A 1 94 ? 9.938 15.297 -1.124 1 92.5 94 GLY A O 1
ATOM 718 N N . ILE A 1 95 ? 11.586 13.906 -0.586 1 90.31 95 ILE A N 1
ATOM 719 C CA . ILE A 1 95 ? 10.805 12.711 -0.864 1 90.31 95 ILE A CA 1
ATOM 720 C C . ILE A 1 95 ? 9.617 12.633 0.092 1 90.31 95 ILE A C 1
ATOM 722 O O . ILE A 1 95 ? 8.477 12.453 -0.34 1 90.31 95 ILE A O 1
ATOM 726 N N . ALA A 1 96 ? 9.859 12.812 1.335 1 94.94 96 ALA A N 1
ATOM 727 C CA . ALA A 1 96 ? 8.82 12.719 2.352 1 94.94 96 ALA A CA 1
ATOM 728 C C . ALA A 1 96 ? 7.785 13.828 2.18 1 94.94 96 ALA A C 1
ATOM 730 O O . ALA A 1 96 ? 6.586 13.609 2.373 1 94.94 96 ALA A O 1
ATOM 731 N N . ALA A 1 97 ? 8.203 15 1.795 1 95.38 97 ALA A N 1
ATOM 732 C CA . ALA A 1 97 ? 7.328 16.156 1.665 1 95.38 97 ALA A CA 1
ATOM 733 C C . ALA A 1 97 ? 6.277 15.93 0.582 1 95.38 97 ALA A C 1
ATOM 735 O O . ALA A 1 97 ? 5.242 16.609 0.562 1 95.38 97 ALA A O 1
ATOM 736 N N . GLN A 1 98 ? 6.469 15.023 -0.315 1 93.06 98 GLN A N 1
ATOM 737 C CA . GLN A 1 98 ? 5.555 14.781 -1.428 1 93.06 98 GLN A CA 1
ATOM 738 C C . GLN A 1 98 ? 4.512 13.734 -1.065 1 93.06 98 GLN A C 1
ATOM 740 O O . GLN A 1 98 ? 3.564 13.508 -1.818 1 93.06 98 GLN A O 1
ATOM 745 N N . SER A 1 99 ? 4.629 13.125 0.041 1 94.12 99 SER A N 1
ATOM 746 C CA . SER A 1 99 ? 3.828 11.953 0.378 1 94.12 99 SER A CA 1
ATOM 747 C C . SER A 1 99 ? 2.34 12.281 0.392 1 94.12 99 SER A C 1
ATOM 749 O O . SER A 1 99 ? 1.532 11.555 -0.193 1 94.12 99 SER A O 1
ATOM 751 N N . THR A 1 100 ? 1.998 13.391 1.03 1 96.81 100 THR A N 1
ATOM 752 C CA . THR A 1 100 ? 0.583 13.711 1.159 1 96.81 100 THR A CA 1
ATOM 753 C C . THR A 1 100 ? -0.044 13.953 -0.211 1 96.81 100 THR A C 1
ATOM 755 O O . THR A 1 100 ? -1.152 13.492 -0.484 1 96.81 100 THR A O 1
ATOM 758 N N . LYS A 1 101 ? 0.647 14.695 -1.057 1 94.81 101 LYS A N 1
ATOM 759 C CA . LYS A 1 101 ? 0.131 14.922 -2.402 1 94.81 101 LYS A CA 1
ATOM 760 C C . LYS A 1 101 ? -0.043 13.609 -3.154 1 94.81 101 LYS A C 1
ATOM 762 O O . LYS A 1 101 ? -1.031 13.422 -3.867 1 94.81 101 LYS A O 1
ATOM 767 N N . MET A 1 102 ? 0.938 12.781 -3.047 1 91.06 102 MET A N 1
ATOM 768 C CA . MET A 1 102 ? 0.863 11.477 -3.699 1 91.06 102 MET A CA 1
ATOM 769 C C . MET A 1 102 ? -0.374 10.711 -3.242 1 91.06 102 MET A C 1
ATOM 771 O O . MET A 1 102 ? -1.08 10.117 -4.062 1 91.06 102 MET A O 1
ATOM 775 N N . TRP A 1 103 ? -0.66 10.68 -1.962 1 94.12 103 TRP A N 1
ATOM 776 C CA . TRP A 1 103 ? -1.847 10.023 -1.416 1 94.12 103 TRP A CA 1
ATOM 777 C C . TRP A 1 103 ? -3.117 10.688 -1.936 1 94.12 103 TRP A C 1
ATOM 779 O O . TRP A 1 103 ? -4.031 10.008 -2.41 1 94.12 103 TRP A O 1
ATOM 789 N N . TYR A 1 104 ? -3.141 11.977 -1.923 1 95.69 104 TYR A N 1
ATOM 790 C CA . TYR A 1 104 ? -4.332 12.719 -2.318 1 95.69 104 TYR A CA 1
ATOM 791 C C . TYR A 1 104 ? -4.652 12.5 -3.791 1 95.69 104 TYR A C 1
ATOM 793 O O . TYR A 1 104 ? -5.82 12.445 -4.176 1 95.69 104 TYR A O 1
ATOM 801 N N . ASP A 1 105 ? -3.688 12.391 -4.621 1 92.31 105 ASP A N 1
ATOM 802 C CA . ASP A 1 105 ? -3.863 12.312 -6.066 1 92.31 105 ASP A CA 1
ATOM 803 C C . ASP A 1 105 ? -4.68 11.086 -6.457 1 92.31 105 ASP A C 1
ATOM 805 O O . ASP A 1 105 ? -5.164 10.984 -7.586 1 92.31 105 ASP A O 1
ATOM 809 N N . GLU A 1 106 ? -4.887 10.211 -5.574 1 89.81 106 GLU A N 1
ATOM 810 C CA . GLU A 1 106 ? -5.75 9.062 -5.824 1 89.81 106 GLU A CA 1
ATOM 811 C C . GLU A 1 106 ? -7.207 9.5 -5.996 1 89.81 106 GLU A C 1
ATOM 813 O O . GLU A 1 106 ? -8.039 8.719 -6.473 1 89.81 106 GLU A O 1
ATOM 818 N N . TYR A 1 107 ? -7.492 10.711 -5.605 1 92.69 107 TYR A N 1
ATOM 819 C CA . TYR A 1 107 ? -8.867 11.203 -5.719 1 92.69 107 TYR A CA 1
ATOM 820 C C . TYR A 1 107 ? -9.383 11.047 -7.145 1 92.69 107 TYR A C 1
ATOM 822 O O . TYR A 1 107 ? -10.578 10.859 -7.363 1 92.69 107 TYR A O 1
ATOM 830 N N . LYS A 1 108 ? -8.492 11.055 -8.109 1 89.31 108 LYS A N 1
ATOM 831 C CA . LYS A 1 108 ? -8.844 10.969 -9.523 1 89.31 108 LYS A CA 1
ATOM 832 C C . LYS A 1 108 ? -9.5 9.633 -9.844 1 89.31 108 LYS A C 1
ATOM 834 O O . LYS A 1 108 ? -10.188 9.5 -10.859 1 89.31 108 LYS A O 1
ATOM 839 N N . LYS A 1 109 ? -9.312 8.672 -9.031 1 86.88 109 LYS A N 1
ATOM 840 C CA . LYS A 1 109 ? -9.812 7.324 -9.273 1 86.88 109 LYS A CA 1
ATOM 841 C C . LYS A 1 109 ? -11 7.008 -8.359 1 86.88 109 LYS A C 1
ATOM 843 O O . LYS A 1 109 ? -11.602 5.938 -8.469 1 86.88 109 LYS A O 1
ATOM 848 N N . TYR A 1 110 ? -11.297 7.879 -7.484 1 90.94 110 TYR A N 1
ATOM 849 C CA . TYR A 1 110 ? -12.359 7.633 -6.52 1 90.94 110 TYR A CA 1
ATOM 850 C C . TYR A 1 110 ? -13.727 7.965 -7.113 1 90.94 110 TYR A C 1
ATOM 852 O O . TYR A 1 110 ? -13.898 9.016 -7.738 1 90.94 110 TYR A O 1
ATOM 860 N N . ASP A 1 111 ? -14.633 7.066 -6.973 1 91.38 111 ASP A N 1
ATOM 861 C CA . ASP A 1 111 ? -16.016 7.273 -7.41 1 91.38 111 ASP A CA 1
ATOM 862 C C . ASP A 1 111 ? -16.891 7.766 -6.262 1 91.38 111 ASP A C 1
ATOM 864 O O . ASP A 1 111 ? -17.359 6.969 -5.445 1 91.38 111 ASP A O 1
ATOM 868 N N . PHE A 1 112 ? -17.203 8.992 -6.203 1 93.81 112 PHE A N 1
ATOM 869 C CA . PHE A 1 112 ? -17.922 9.617 -5.098 1 93.81 112 PHE A CA 1
ATOM 870 C C . PHE A 1 112 ? -19.375 9.164 -5.082 1 93.81 112 PHE A C 1
ATOM 872 O O . PHE A 1 112 ? -20.062 9.281 -4.059 1 93.81 112 PHE A O 1
ATOM 879 N N . ASN A 1 113 ? -19.844 8.758 -6.195 1 92.44 113 ASN A N 1
ATOM 880 C CA . ASN A 1 113 ? -21.203 8.258 -6.238 1 92.44 113 ASN A CA 1
ATOM 881 C C . ASN A 1 113 ? -21.328 6.895 -5.555 1 92.44 113 ASN A C 1
ATOM 883 O O . ASN A 1 113 ? -22.281 6.648 -4.824 1 92.44 113 ASN A O 1
ATOM 887 N N . LYS A 1 114 ? -20.359 6.027 -5.809 1 87.56 114 LYS A N 1
ATOM 888 C CA . LYS A 1 114 ? -20.344 4.727 -5.148 1 87.56 114 LYS A CA 1
ATOM 889 C C . LYS A 1 114 ? -20.016 4.863 -3.664 1 87.56 114 LYS A C 1
ATOM 891 O O . LYS A 1 114 ? -20.547 4.129 -2.834 1 87.56 114 LYS A O 1
ATOM 896 N N . ALA A 1 115 ? -19.141 5.754 -3.332 1 89.94 115 ALA A N 1
ATOM 897 C CA . ALA A 1 115 ? -18.781 6.156 -1.976 1 89.94 115 ALA A CA 1
ATOM 898 C C . ALA A 1 115 ? -18.406 4.949 -1.122 1 89.94 115 ALA A C 1
ATOM 900 O O . ALA A 1 115 ? -18.969 4.754 -0.037 1 89.94 115 ALA A O 1
ATOM 901 N N . THR A 1 116 ? -17.547 4.164 -1.617 1 84.44 116 THR A N 1
ATOM 902 C CA . THR A 1 116 ? -17.047 2.988 -0.915 1 84.44 116 THR A CA 1
ATOM 903 C C . THR A 1 116 ? -15.547 2.803 -1.166 1 84.44 116 THR A C 1
ATOM 905 O O . THR A 1 116 ? -14.945 3.541 -1.951 1 84.44 116 THR A O 1
ATOM 908 N N . PHE A 1 117 ? -15.039 1.901 -0.412 1 80.12 117 PHE A N 1
ATOM 909 C CA . PHE A 1 117 ? -13.625 1.597 -0.598 1 80.12 117 PHE A CA 1
ATOM 910 C C . PHE A 1 117 ? -13.391 0.928 -1.947 1 80.12 117 PHE A C 1
ATOM 912 O O . PHE A 1 117 ? -14.102 -0.009 -2.314 1 80.12 117 PHE A O 1
ATOM 919 N N . VAL A 1 118 ? -12.469 1.479 -2.662 1 74.38 118 VAL A N 1
ATOM 920 C CA . VAL A 1 118 ? -11.914 0.847 -3.855 1 74.38 118 VAL A CA 1
ATOM 921 C C . VAL A 1 118 ? -10.391 0.785 -3.748 1 74.38 118 VAL A C 1
ATOM 923 O O . VAL A 1 118 ? -9.758 1.728 -3.27 1 74.38 118 VAL A O 1
ATOM 926 N N . HIS A 1 119 ? -9.953 -0.385 -4.203 1 74 119 HIS A N 1
ATOM 927 C CA . HIS A 1 119 ? -8.5 -0.535 -4.199 1 74 119 HIS A CA 1
ATOM 928 C C . HIS A 1 119 ? -7.828 0.611 -4.949 1 74 119 HIS A C 1
ATOM 930 O O . HIS A 1 119 ? -8.289 1.011 -6.02 1 74 119 HIS A O 1
ATOM 936 N N . GLY A 1 120 ? -6.836 1.211 -4.355 1 79.06 120 GLY A N 1
ATOM 937 C CA . GLY A 1 120 ? -6.098 2.283 -5.004 1 79.06 120 GLY A CA 1
ATOM 938 C C . GLY A 1 120 ? -6.574 3.666 -4.598 1 79.06 120 GLY A C 1
ATOM 939 O O . GLY A 1 120 ? -6.035 4.672 -5.059 1 79.06 120 GLY A O 1
ATOM 940 N N . THR A 1 121 ? -7.586 3.699 -3.801 1 87.19 121 THR A N 1
ATOM 941 C CA . THR A 1 121 ? -8.07 5.016 -3.4 1 87.19 121 THR A CA 1
ATOM 942 C C . THR A 1 121 ? -7.988 5.184 -1.886 1 87.19 121 THR A C 1
ATOM 944 O O . THR A 1 121 ? -8.352 6.234 -1.353 1 87.19 121 THR A O 1
ATOM 947 N N . GLY A 1 122 ? -7.523 4.238 -1.171 1 89.12 122 GLY A N 1
ATOM 948 C CA . GLY A 1 122 ? -7.551 4.215 0.283 1 89.12 122 GLY A CA 1
ATOM 949 C C . GLY A 1 122 ? -6.668 5.273 0.914 1 89.12 122 GLY A C 1
ATOM 950 O O . GLY A 1 122 ? -6.957 5.758 2.01 1 89.12 122 GLY A O 1
ATOM 951 N N . HIS A 1 123 ? -5.555 5.68 0.264 1 92.56 123 HIS A N 1
ATOM 952 C CA . HIS A 1 123 ? -4.723 6.742 0.82 1 92.56 123 HIS A CA 1
ATOM 953 C C . HIS A 1 123 ? -5.441 8.086 0.781 1 92.56 123 HIS A C 1
ATOM 955 O O . HIS A 1 123 ? -5.426 8.828 1.763 1 92.56 123 HIS A O 1
ATOM 961 N N . PHE A 1 124 ? -6.074 8.266 -0.287 1 93.81 124 PHE A N 1
ATOM 962 C CA . PHE A 1 124 ? -6.836 9.5 -0.448 1 93.81 124 PHE A CA 1
ATOM 963 C C . PHE A 1 124 ? -7.957 9.586 0.583 1 93.81 124 PHE A C 1
ATOM 965 O O . PHE A 1 124 ? -8.078 10.586 1.292 1 93.81 124 PHE A O 1
ATOM 972 N N . THR A 1 125 ? -8.742 8.516 0.59 1 95.5 125 THR A N 1
ATOM 973 C CA . THR A 1 125 ? -9.891 8.562 1.484 1 95.5 125 THR A CA 1
ATOM 974 C C . THR A 1 125 ? -9.445 8.734 2.934 1 95.5 125 THR A C 1
ATOM 976 O O . THR A 1 125 ? -10.086 9.438 3.709 1 95.5 125 THR A O 1
ATOM 979 N N . GLN A 1 126 ? -8.305 8.148 3.291 1 96.06 126 GLN A N 1
ATOM 980 C CA . GLN A 1 126 ? -7.797 8.352 4.645 1 96.06 126 GLN A CA 1
ATOM 981 C C . GLN A 1 126 ? -7.402 9.805 4.879 1 96.06 126 GLN A C 1
ATOM 983 O O . GLN A 1 126 ? -7.68 10.367 5.941 1 96.06 126 GLN A O 1
ATOM 988 N N . VAL A 1 127 ? -6.797 10.422 3.936 1 98.12 127 VAL A N 1
ATOM 989 C CA . VAL A 1 127 ? -6.367 11.812 4.066 1 98.12 127 VAL A CA 1
ATOM 990 C C . VAL A 1 127 ? -7.578 12.703 4.348 1 98.12 127 VAL A C 1
ATOM 992 O O . VAL A 1 127 ? -7.543 13.539 5.25 1 98.12 127 VAL A O 1
ATOM 995 N N . VAL A 1 128 ? -8.664 12.516 3.645 1 98.25 128 VAL A N 1
ATOM 996 C CA . VAL A 1 128 ? -9.758 13.484 3.688 1 98.25 128 VAL A CA 1
ATOM 997 C C . VAL A 1 128 ? -10.852 12.992 4.625 1 98.25 128 VAL A C 1
ATOM 999 O O . VAL A 1 128 ? -11.898 13.633 4.754 1 98.25 128 VAL A O 1
ATOM 1002 N N . TRP A 1 129 ? -10.648 11.859 5.246 1 98.06 129 TRP A N 1
ATOM 1003 C CA . TRP A 1 129 ? -11.68 11.25 6.082 1 98.06 129 TRP A CA 1
ATOM 1004 C C . TRP A 1 129 ? -12.164 12.234 7.148 1 98.06 129 TRP A C 1
ATOM 1006 O O . TRP A 1 129 ? -11.398 12.617 8.039 1 98.06 129 TRP A O 1
ATOM 1016 N N . LYS A 1 130 ? -13.422 12.586 7.18 1 98.56 130 LYS A N 1
ATOM 1017 C CA . LYS A 1 130 ? -13.977 13.594 8.078 1 98.56 130 LYS A CA 1
ATOM 1018 C C . LYS A 1 130 ? -13.867 13.141 9.531 1 98.56 130 LYS A C 1
ATOM 1020 O O . LYS A 1 130 ? -13.664 13.969 10.43 1 98.56 130 LYS A O 1
ATOM 1025 N N . GLY A 1 131 ? -14.047 11.984 9.758 1 98.31 131 GLY A N 1
ATOM 1026 C CA . GLY A 1 131 ? -14.102 11.461 11.109 1 98.31 131 GLY A CA 1
ATOM 1027 C C . GLY A 1 131 ? -12.758 11.453 11.805 1 98.31 131 GLY A C 1
ATOM 1028 O O . GLY A 1 131 ? -12.688 11.336 13.031 1 98.31 131 GLY A O 1
ATOM 1029 N N . SER A 1 132 ? -11.656 11.469 11.078 1 98.62 132 SER A N 1
ATOM 1030 C CA . SER A 1 132 ? -10.336 11.555 11.695 1 98.62 132 SER A CA 1
ATOM 1031 C C . SER A 1 132 ? -10.086 12.945 12.266 1 98.62 132 SER A C 1
ATOM 1033 O O . SER A 1 132 ? -10.406 13.953 11.633 1 98.62 132 SER A O 1
ATOM 1035 N N . LYS A 1 133 ? -9.461 12.969 13.445 1 98.81 133 LYS A N 1
ATOM 1036 C CA . LYS A 1 133 ? -9.328 14.242 14.148 1 98.81 133 LYS A CA 1
ATOM 1037 C C . LYS A 1 133 ? -7.859 14.594 14.359 1 98.81 133 LYS A C 1
ATOM 1039 O O . LYS A 1 133 ? -7.512 15.773 14.484 1 98.81 133 LYS A O 1
ATOM 1044 N N . SER A 1 134 ? -7.059 13.625 14.43 1 98.88 134 SER A N 1
ATOM 1045 C CA . SER A 1 134 ? -5.645 13.883 14.688 1 98.88 134 SER A CA 1
ATOM 1046 C C . SER A 1 134 ? -4.754 12.992 13.828 1 98.88 134 SER A C 1
ATOM 1048 O O . SER A 1 134 ? -5.219 11.984 13.281 1 98.88 134 SER A O 1
ATOM 1050 N N . VAL A 1 135 ? -3.455 13.398 13.688 1 98.81 135 VAL A N 1
ATOM 1051 C CA . VAL A 1 135 ? -2.482 12.688 12.867 1 98.81 135 VAL A CA 1
ATOM 1052 C C . VAL A 1 135 ? -1.099 12.781 13.508 1 98.81 135 VAL A C 1
ATOM 1054 O O . VAL A 1 135 ? -0.809 13.727 14.234 1 98.81 135 VAL A O 1
ATOM 1057 N N . GLY A 1 136 ? -0.327 11.828 13.375 1 98.56 136 GLY A N 1
ATOM 1058 C CA . GLY A 1 136 ? 1.1 11.773 13.656 1 98.56 136 GLY A CA 1
ATOM 1059 C C . GLY A 1 136 ? 1.896 11.078 12.57 1 98.56 136 GLY A C 1
ATOM 1060 O O . GLY A 1 136 ? 1.499 10.023 12.078 1 98.56 136 GLY A O 1
ATOM 1061 N N . CYS A 1 137 ? 3.031 11.711 12.203 1 98.31 137 CYS A N 1
ATOM 1062 C CA . CYS A 1 137 ? 3.809 11.156 11.102 1 98.31 137 CYS A CA 1
ATOM 1063 C C . CYS A 1 137 ? 5.27 10.977 11.5 1 98.31 137 CYS A C 1
ATOM 1065 O O . CYS A 1 137 ? 5.746 11.617 12.438 1 98.31 137 CYS A O 1
ATOM 1067 N N . GLY A 1 138 ? 5.902 10.07 10.82 1 97.75 138 GLY A N 1
ATOM 1068 C CA . GLY A 1 138 ? 7.328 9.82 10.969 1 97.75 138 GLY A CA 1
ATOM 1069 C C . GLY A 1 138 ? 8.031 9.562 9.648 1 97.75 138 GLY A C 1
ATOM 1070 O O . GLY A 1 138 ? 7.395 9.148 8.672 1 97.75 138 GLY A O 1
ATOM 1071 N N . ILE A 1 139 ? 9.281 9.906 9.633 1 96.94 139 ILE A N 1
ATOM 1072 C CA . ILE A 1 139 ? 10.117 9.75 8.445 1 96.94 139 ILE A CA 1
ATOM 1073 C C . ILE A 1 139 ? 11.422 9.039 8.82 1 96.94 139 ILE A C 1
ATOM 1075 O O . ILE A 1 139 ? 12.047 9.367 9.828 1 96.94 139 ILE A O 1
ATOM 1079 N N . ALA A 1 140 ? 11.812 8.07 8.016 1 95.31 140 ALA A N 1
ATOM 1080 C CA . ALA A 1 140 ? 13.078 7.379 8.242 1 95.31 140 ALA A CA 1
ATOM 1081 C C . ALA A 1 140 ? 13.766 7.031 6.926 1 95.31 140 ALA A C 1
ATOM 1083 O O . ALA A 1 140 ? 13.102 6.836 5.902 1 95.31 140 ALA A O 1
ATOM 1084 N N . LYS A 1 141 ? 15.008 7.023 6.992 1 91.38 141 LYS A N 1
ATOM 1085 C CA . LYS A 1 141 ? 15.828 6.641 5.848 1 91.38 141 LYS A CA 1
ATOM 1086 C C . LYS A 1 141 ? 16.5 5.293 6.078 1 91.38 141 LYS A C 1
ATOM 1088 O O . LYS A 1 141 ? 17.016 5.023 7.168 1 91.38 141 LYS A O 1
ATOM 1093 N N . SER A 1 142 ? 16.406 4.473 5.07 1 87.56 142 SER A N 1
ATOM 1094 C CA . SER A 1 142 ? 17.094 3.186 5.152 1 87.56 142 SER A CA 1
ATOM 1095 C C . SER A 1 142 ? 18.531 3.301 4.695 1 87.56 142 SER A C 1
ATOM 1097 O O . SER A 1 142 ? 18.906 4.27 4.023 1 87.56 142 SER A O 1
ATOM 1099 N N . ASN A 1 143 ? 19.281 2.273 5.027 1 81.69 143 ASN A N 1
ATOM 1100 C CA . ASN A 1 143 ? 20.656 2.221 4.57 1 81.69 143 ASN A CA 1
ATOM 1101 C C . ASN A 1 143 ? 20.75 2.121 3.051 1 81.69 143 ASN A C 1
ATOM 1103 O O . ASN A 1 143 ? 21.719 2.574 2.451 1 81.69 143 ASN A O 1
ATOM 1107 N N . GLY A 1 144 ? 19.781 1.613 2.475 1 75.25 144 GLY A N 1
ATOM 1108 C CA . GLY A 1 144 ? 19.766 1.484 1.026 1 75.25 144 GLY A CA 1
ATOM 1109 C C . GLY A 1 144 ? 19.344 2.76 0.321 1 75.25 144 GLY A C 1
ATOM 1110 O O . GLY A 1 144 ? 19.219 2.789 -0.906 1 75.25 144 GLY A O 1
ATOM 1111 N N . GLY A 1 145 ? 19.047 3.809 1.124 1 78.88 145 GLY A N 1
ATOM 1112 C CA . GLY A 1 145 ? 18.75 5.105 0.54 1 78.88 145 GLY A CA 1
ATOM 1113 C C . GLY A 1 145 ? 17.25 5.367 0.388 1 78.88 145 GLY A C 1
ATOM 1114 O O . GLY A 1 145 ? 16.859 6.402 -0.144 1 78.88 145 GLY A O 1
ATOM 1115 N N . GLY A 1 146 ? 16.484 4.453 0.806 1 85.88 146 GLY A N 1
ATOM 1116 C CA . GLY A 1 146 ? 15.039 4.641 0.749 1 85.88 146 GLY A CA 1
ATOM 1117 C C . GLY A 1 146 ? 14.508 5.48 1.895 1 85.88 146 GLY A C 1
ATOM 1118 O O . GLY A 1 146 ? 15.008 5.398 3.018 1 85.88 146 GLY A O 1
ATOM 1119 N N . THR A 1 147 ? 13.562 6.309 1.562 1 90.94 147 THR A N 1
ATOM 1120 C CA . THR A 1 147 ? 12.867 7.098 2.574 1 90.94 147 THR A CA 1
ATOM 1121 C C . THR A 1 147 ? 11.477 6.535 2.836 1 90.94 147 THR A C 1
ATOM 1123 O O . THR A 1 147 ? 10.711 6.285 1.899 1 90.94 147 THR A O 1
ATOM 1126 N N . PHE A 1 148 ? 11.195 6.309 4.078 1 92.38 148 PHE A N 1
ATOM 1127 C CA . PHE A 1 148 ? 9.898 5.812 4.523 1 92.38 148 PHE A CA 1
ATOM 1128 C C . PHE A 1 148 ? 9.133 6.902 5.266 1 92.38 148 PHE A C 1
ATOM 1130 O O . PHE A 1 148 ? 9.664 7.527 6.184 1 92.38 148 PHE A O 1
ATOM 1137 N N . THR A 1 149 ? 7.914 7.16 4.789 1 94.75 149 THR A N 1
ATOM 1138 C CA . THR A 1 149 ? 7.012 8.078 5.469 1 94.75 149 THR A CA 1
ATOM 1139 C C . THR A 1 149 ? 5.789 7.34 6 1 94.75 149 THR A C 1
ATOM 1141 O O . THR A 1 149 ? 5.133 6.602 5.266 1 94.75 149 THR A O 1
ATOM 1144 N N . VAL A 1 150 ? 5.559 7.504 7.266 1 96.12 150 VAL A N 1
ATOM 1145 C CA . VAL A 1 150 ? 4.414 6.895 7.938 1 96.12 150 VAL A CA 1
ATOM 1146 C C . VAL A 1 150 ? 3.537 7.98 8.555 1 96.12 150 VAL A C 1
ATOM 1148 O O . VAL A 1 150 ? 4.027 8.844 9.281 1 96.12 150 VAL A O 1
ATOM 1151 N N . CYS A 1 151 ? 2.225 7.961 8.266 1 97.69 151 CYS A N 1
ATOM 1152 C CA . CYS A 1 151 ? 1.268 8.805 8.969 1 97.69 151 CYS A CA 1
ATOM 1153 C C . CYS A 1 151 ? 0.126 7.977 9.547 1 97.69 151 CYS A C 1
ATOM 1155 O O . CYS A 1 151 ? -0.465 7.156 8.844 1 97.69 151 CYS A O 1
ATOM 1157 N N . GLN A 1 152 ? -0.146 8.25 10.75 1 97.75 152 GLN A N 1
ATOM 1158 C CA . GLN A 1 152 ? -1.211 7.543 11.461 1 97.75 152 GLN A CA 1
ATOM 1159 C C . GLN A 1 152 ? -2.289 8.516 11.938 1 97.75 152 GLN A C 1
ATOM 1161 O O . GLN A 1 152 ? -1.989 9.656 12.297 1 97.75 152 GLN A O 1
ATOM 1166 N N . TYR A 1 153 ? -3.539 8.023 11.938 1 98.25 153 TYR A N 1
ATOM 1167 C CA . TYR A 1 153 ? -4.699 8.875 12.156 1 98.25 153 TYR A CA 1
ATOM 1168 C C . TYR A 1 153 ? -5.586 8.328 13.266 1 98.25 153 TYR A C 1
ATOM 1170 O O . TYR A 1 153 ? -5.762 7.109 13.375 1 98.25 153 TYR A O 1
ATOM 1178 N N . LYS A 1 154 ? -6.164 9.258 13.953 1 98 154 LYS A N 1
ATOM 1179 C CA . LYS A 1 154 ? -7.156 8.883 14.953 1 98 154 LYS A CA 1
ATOM 1180 C C . LYS A 1 154 ? -8.406 9.75 14.844 1 98 154 LYS A C 1
ATOM 1182 O O . LYS A 1 154 ? -8.305 10.984 14.82 1 98 154 LYS A O 1
ATOM 1187 N N . PRO A 1 155 ? -9.57 9.18 15.008 1 97.25 155 PRO A N 1
ATOM 1188 C CA . PRO A 1 155 ? -9.852 7.758 14.789 1 97.25 155 PRO A CA 1
ATOM 1189 C C . PRO A 1 155 ? -9.492 7.297 13.375 1 97.25 155 PRO A C 1
ATOM 1191 O O . PRO A 1 155 ? -9.25 8.125 12.5 1 97.25 155 PRO A O 1
ATOM 1194 N N . ALA A 1 156 ? -9.414 5.98 13.195 1 94.81 156 ALA A N 1
ATOM 1195 C CA . ALA A 1 156 ? -9.117 5.395 11.891 1 94.81 156 ALA A CA 1
ATOM 1196 C C . ALA A 1 156 ? -10.172 5.797 10.859 1 94.81 156 ALA A C 1
ATOM 1198 O O . ALA A 1 156 ? -11.359 5.875 11.18 1 94.81 156 ALA A O 1
ATOM 1199 N N . GLY A 1 157 ? -9.703 6.055 9.602 1 94.38 157 GLY A N 1
ATOM 1200 C CA . GLY A 1 157 ? -10.602 6.203 8.469 1 94.38 157 GLY A CA 1
ATOM 1201 C C . GLY A 1 157 ? -10.844 4.906 7.727 1 94.38 157 GLY A C 1
ATOM 1202 O O . GLY A 1 157 ? -10.5 3.828 8.219 1 94.38 157 GLY A O 1
ATOM 1203 N N . ASN A 1 158 ? -11.523 5.051 6.609 1 90.5 158 ASN A N 1
ATOM 1204 C CA . ASN A 1 158 ? -11.805 3.922 5.73 1 90.5 158 ASN A CA 1
ATOM 1205 C C . ASN A 1 158 ? -12.648 2.859 6.438 1 90.5 158 ASN A C 1
ATOM 1207 O O . ASN A 1 158 ? -12.375 1.663 6.305 1 90.5 158 ASN A O 1
ATOM 1211 N N . MET A 1 159 ? -13.492 3.332 7.227 1 86.62 159 MET A N 1
ATOM 1212 C CA . MET A 1 159 ? -14.43 2.43 7.883 1 86.62 159 MET A CA 1
ATOM 1213 C C . MET A 1 159 ? -15.578 2.062 6.949 1 86.62 159 MET A C 1
ATOM 1215 O O . MET A 1 159 ? -16.312 2.938 6.5 1 86.62 159 MET A O 1
ATOM 1219 N N . MET A 1 160 ? -15.695 0.831 6.723 1 84.5 160 MET A N 1
ATOM 1220 C CA . MET A 1 160 ? -16.703 0.365 5.777 1 84.5 160 MET A CA 1
ATOM 1221 C C . MET A 1 160 ? -18.094 0.841 6.184 1 84.5 160 MET A C 1
ATOM 1223 O O . MET A 1 160 ? -18.453 0.8 7.367 1 84.5 160 MET A O 1
ATOM 1227 N N . GLY A 1 161 ? -18.859 1.288 5.242 1 86.62 161 GLY A N 1
ATOM 1228 C CA . GLY A 1 161 ? -20.219 1.758 5.477 1 86.62 161 GLY A CA 1
ATOM 1229 C C . GLY A 1 161 ? -20.281 3.234 5.82 1 86.62 161 GLY A C 1
ATOM 1230 O O . GLY A 1 161 ? -21.375 3.797 5.945 1 86.62 161 GLY A O 1
ATOM 1231 N N . SER A 1 162 ? -19.156 3.861 5.93 1 93.06 162 SER A N 1
ATOM 1232 C CA . SER A 1 162 ? -19.172 5.246 6.387 1 93.06 162 SER A CA 1
ATOM 1233 C C . SER A 1 162 ? -18.5 6.168 5.379 1 93.06 162 SER A C 1
ATOM 1235 O O . SER A 1 162 ? -18.141 7.301 5.711 1 93.06 162 SER A O 1
ATOM 1237 N N . PHE A 1 163 ? -18.266 5.738 4.207 1 94.06 163 PHE A N 1
ATOM 1238 C CA . PHE A 1 163 ? -17.531 6.508 3.211 1 94.06 163 PHE A CA 1
ATOM 1239 C C . PHE A 1 163 ? -18.344 7.699 2.729 1 94.06 163 PHE A C 1
ATOM 1241 O O . PHE A 1 163 ? -17.812 8.789 2.537 1 94.06 163 PHE A O 1
ATOM 1248 N N . LYS A 1 164 ? -19.578 7.5 2.504 1 95.44 164 LYS A N 1
ATOM 1249 C CA . LYS A 1 164 ? -20.422 8.57 1.979 1 95.44 164 LYS A CA 1
ATOM 1250 C C . LYS A 1 164 ? -20.375 9.797 2.887 1 95.44 164 LYS A C 1
ATOM 1252 O O . LYS A 1 164 ? -20.266 10.922 2.406 1 95.44 164 LYS A O 1
ATOM 1257 N N . GLU A 1 165 ? -20.422 9.57 4.164 1 97.19 165 GLU A N 1
ATOM 1258 C CA . GLU A 1 165 ? -20.453 10.672 5.125 1 97.19 165 GLU A CA 1
ATOM 1259 C C . GLU A 1 165 ? -19.078 11.273 5.344 1 97.19 165 GLU A C 1
ATOM 1261 O O . GLU A 1 165 ? -18.953 12.43 5.758 1 97.19 165 GLU A O 1
ATOM 1266 N N . ASN A 1 166 ? -18.062 10.492 5.055 1 97.94 166 ASN A N 1
ATOM 1267 C CA . ASN A 1 166 ? -16.734 10.914 5.508 1 97.94 166 ASN A CA 1
ATOM 1268 C C . ASN A 1 166 ? -15.852 11.328 4.34 1 97.94 166 ASN A C 1
ATOM 1270 O O . ASN A 1 166 ? -14.805 11.953 4.539 1 97.94 166 ASN A O 1
ATOM 1274 N N . VAL A 1 167 ? -16.188 10.914 3.207 1 97.62 167 VAL A N 1
ATOM 1275 C CA . VAL A 1 167 ? -15.445 11.289 2.008 1 97.62 167 VAL A CA 1
ATOM 1276 C C . VAL A 1 167 ? -16.344 12.086 1.069 1 97.62 167 VAL A C 1
ATOM 1278 O O . VAL A 1 167 ? -17.016 11.516 0.208 1 97.62 167 VAL A O 1
ATOM 1281 N N . VAL A 1 168 ? -16.234 13.367 1.162 1 96.94 168 VAL A N 1
ATOM 1282 C CA . VAL A 1 168 ? -17.141 14.281 0.467 1 96.94 168 VAL A CA 1
ATOM 1283 C C . VAL A 1 168 ? -16.438 14.875 -0.75 1 96.94 168 VAL A C 1
ATOM 1285 O O . VAL A 1 168 ? -15.266 15.234 -0.681 1 96.94 168 VAL A O 1
ATOM 1288 N N . PRO A 1 169 ? -17.188 14.938 -1.881 1 95.5 169 PRO A N 1
ATOM 1289 C CA . PRO A 1 169 ? -16.562 15.555 -3.055 1 95.5 169 PRO A CA 1
ATOM 1290 C C . PRO A 1 169 ? -16.078 16.984 -2.787 1 95.5 169 PRO A C 1
ATOM 1292 O O . PRO A 1 169 ? -16.688 17.703 -1.993 1 95.5 169 PRO A O 1
ATOM 1295 N N . SER A 1 170 ? -15.031 17.281 -3.449 1 94.69 170 SER A N 1
ATOM 1296 C CA . SER A 1 170 ? -14.469 18.625 -3.293 1 94.69 170 SER A CA 1
ATOM 1297 C C . SER A 1 170 ? -15.445 19.688 -3.779 1 94.69 170 SER A C 1
ATOM 1299 O O . SER A 1 170 ? -16.125 19.516 -4.797 1 94.69 170 SER A O 1
ATOM 1301 N N . LYS A 1 171 ? -15.477 20.719 -3.098 1 88.38 171 LYS A N 1
ATOM 1302 C CA . LYS A 1 171 ? -16.297 21.875 -3.467 1 88.38 171 LYS A CA 1
ATOM 1303 C C . LYS A 1 171 ? -15.531 22.828 -4.375 1 88.38 171 LYS A C 1
ATOM 1305 O O . LYS A 1 171 ? -16.078 23.828 -4.848 1 88.38 171 LYS A O 1
ATOM 1310 N N . SER A 1 172 ? -14.305 22.594 -4.562 1 85.62 172 SER A N 1
ATOM 1311 C CA . SER A 1 172 ? -13.43 23.406 -5.395 1 85.62 172 SER A CA 1
ATOM 1312 C C . SER A 1 172 ? -12.383 22.547 -6.102 1 85.62 172 SER A C 1
ATOM 1314 O O . SER A 1 172 ? -12.297 21.344 -5.859 1 85.62 172 SER A O 1
ATOM 1316 N N . GLU A 1 173 ? -11.664 23.125 -7.051 1 80.69 173 GLU A N 1
ATOM 1317 C CA . GLU A 1 173 ? -10.547 22.422 -7.668 1 80.69 173 GLU A CA 1
ATOM 1318 C C . GLU A 1 173 ? -9.477 22.062 -6.633 1 80.69 173 GLU A C 1
ATOM 1320 O O . GLU A 1 173 ? -9.406 22.688 -5.574 1 80.69 173 GLU A O 1
ATOM 1325 N N . ALA A 1 174 ? -8.734 20.969 -6.961 1 73.25 174 ALA A N 1
ATOM 1326 C CA . ALA A 1 174 ? -7.656 20.609 -6.039 1 73.25 174 ALA A CA 1
ATOM 1327 C C . ALA A 1 174 ? -6.738 21.797 -5.781 1 73.25 174 ALA A C 1
ATOM 1329 O O . ALA A 1 174 ? -6.293 22.469 -6.723 1 73.25 174 ALA A O 1
ATOM 1330 N N . PRO A 1 175 ? -6.57 21.969 -4.461 1 81.06 175 PRO A N 1
ATOM 1331 C CA . PRO A 1 175 ? -5.758 23.141 -4.133 1 81.06 175 PRO A CA 1
ATOM 1332 C C . PRO A 1 175 ? -4.273 22.922 -4.41 1 81.06 175 PRO A C 1
ATOM 1334 O O . PRO A 1 175 ? -3.824 21.781 -4.539 1 81.06 175 PRO A O 1
ATOM 1337 N N . SER A 1 176 ? -3.594 24.062 -4.617 1 84.88 176 SER A N 1
ATOM 1338 C CA . SER A 1 176 ? -2.135 24.047 -4.578 1 84.88 176 SER A CA 1
ATOM 1339 C C . SER A 1 176 ? -1.622 24.156 -3.145 1 84.88 176 SER A C 1
ATOM 1341 O O . SER A 1 176 ? -1.931 25.109 -2.436 1 84.88 176 SER A O 1
ATOM 1343 N N . CYS A 1 177 ? -1.167 23.078 -2.748 1 89.38 177 CYS A N 1
ATOM 1344 C CA . CYS A 1 177 ? -0.668 23.062 -1.378 1 89.38 177 CYS A CA 1
ATOM 1345 C C . CYS A 1 177 ? 0.854 23.125 -1.351 1 89.38 177 CYS A C 1
ATOM 1347 O O . CYS A 1 177 ? 1.512 22.703 -2.303 1 89.38 177 CYS A O 1
ATOM 1349 N N . MET B 1 1 ? 41.469 35.625 -42.906 1 33.75 1 MET B N 1
ATOM 1350 C CA . MET B 1 1 ? 41.531 34.531 -41.906 1 33.75 1 MET B CA 1
ATOM 1351 C C . MET B 1 1 ? 40.156 34.312 -41.25 1 33.75 1 MET B C 1
ATOM 1353 O O . MET B 1 1 ? 39.656 35.188 -40.562 1 33.75 1 MET B O 1
ATOM 1357 N N . GLN B 1 2 ? 39.188 33.688 -42 1 43.91 2 GLN B N 1
ATOM 1358 C CA . GLN B 1 2 ? 37.812 33.312 -41.625 1 43.91 2 GLN B CA 1
ATOM 1359 C C . GLN B 1 2 ? 37.812 32.344 -40.438 1 43.91 2 GLN B C 1
ATOM 1361 O O . GLN B 1 2 ? 38.438 31.297 -40.5 1 43.91 2 GLN B O 1
ATOM 1366 N N . PHE B 1 3 ? 37.688 32.906 -39.188 1 40.81 3 PHE B N 1
ATOM 1367 C CA . PHE B 1 3 ? 37.531 32.156 -37.938 1 40.81 3 PHE B CA 1
ATOM 1368 C C . PHE B 1 3 ? 36.281 31.312 -37.969 1 40.81 3 PHE B C 1
ATOM 1370 O O . PHE B 1 3 ? 35.188 31.828 -38.188 1 40.81 3 PHE B O 1
ATOM 1377 N N . PHE B 1 4 ? 36.312 30.047 -38.406 1 45.81 4 PHE B N 1
ATOM 1378 C CA . PHE B 1 4 ? 35.281 29.047 -38.281 1 45.81 4 PHE B CA 1
ATOM 1379 C C . PHE B 1 4 ? 34.969 28.766 -36.844 1 45.81 4 PHE B C 1
ATOM 1381 O O . PHE B 1 4 ? 35.844 28.328 -36.094 1 45.81 4 PHE B O 1
ATOM 1388 N N . THR B 1 5 ? 34.094 29.5 -36.188 1 40.88 5 THR B N 1
ATOM 1389 C CA . THR B 1 5 ? 33.594 29.219 -34.844 1 40.88 5 THR B CA 1
ATOM 1390 C C . THR B 1 5 ? 32.875 27.875 -34.812 1 40.88 5 THR B C 1
ATOM 1392 O O . THR B 1 5 ? 31.891 27.672 -35.531 1 40.88 5 THR B O 1
ATOM 1395 N N . LEU B 1 6 ? 33.562 26.797 -34.469 1 35.94 6 LEU B N 1
ATOM 1396 C CA . LEU B 1 6 ? 32.938 25.5 -34.25 1 35.94 6 LEU B CA 1
ATOM 1397 C C . LEU B 1 6 ? 31.984 25.562 -33.031 1 35.94 6 LEU B C 1
ATOM 1399 O O . LEU B 1 6 ? 32.406 25.938 -31.938 1 35.94 6 LEU B O 1
ATOM 1403 N N . ALA B 1 7 ? 30.688 25.734 -33.281 1 40.78 7 ALA B N 1
ATOM 1404 C CA . ALA B 1 7 ? 29.672 25.609 -32.25 1 40.78 7 ALA B CA 1
ATOM 1405 C C . ALA B 1 7 ? 29.656 24.203 -31.672 1 40.78 7 ALA B C 1
ATOM 1407 O O . ALA B 1 7 ? 29.547 23.219 -32.406 1 40.78 7 ALA B O 1
ATOM 1408 N N . ILE B 1 8 ? 30.234 23.969 -30.5 1 38.44 8 ILE B N 1
ATOM 1409 C CA . ILE B 1 8 ? 30.125 22.703 -29.781 1 38.44 8 ILE B CA 1
ATOM 1410 C C . ILE B 1 8 ? 28.688 22.5 -29.328 1 38.44 8 ILE B C 1
ATOM 1412 O O . ILE B 1 8 ? 28.125 23.344 -28.609 1 38.44 8 ILE B O 1
ATOM 1416 N N . ALA B 1 9 ? 27.875 21.812 -30.109 1 39.16 9 ALA B N 1
ATOM 1417 C CA . ALA B 1 9 ? 26.578 21.359 -29.625 1 39.16 9 ALA B CA 1
ATOM 1418 C C . ALA B 1 9 ? 26.719 20.438 -28.422 1 39.16 9 ALA B C 1
ATOM 1420 O O . ALA B 1 9 ? 27.344 19.391 -28.5 1 39.16 9 ALA B O 1
ATOM 1421 N N . SER B 1 10 ? 26.625 20.969 -27.188 1 39.53 10 SER B N 1
ATOM 1422 C CA . SER B 1 10 ? 26.547 20.141 -26 1 39.53 10 SER B CA 1
ATOM 1423 C C . SER B 1 10 ? 25.281 19.281 -26 1 39.53 10 SER B C 1
ATOM 1425 O O . SER B 1 10 ? 24.172 19.812 -26.078 1 39.53 10 SER B O 1
ATOM 1427 N N . PHE B 1 11 ? 25.25 18.156 -26.625 1 36.62 11 PHE B N 1
ATOM 1428 C CA . PHE B 1 11 ? 24.156 17.203 -26.484 1 36.62 11 PHE B CA 1
ATOM 1429 C C . PHE B 1 11 ? 23.969 16.797 -25.031 1 36.62 11 PHE B C 1
ATOM 1431 O O . PHE B 1 11 ? 24.859 16.188 -24.438 1 36.62 11 PHE B O 1
ATOM 1438 N N . SER B 1 12 ? 23.203 17.453 -24.297 1 35.78 12 SER B N 1
ATOM 1439 C CA . SER B 1 12 ? 22.812 16.953 -22.984 1 35.78 12 SER B CA 1
ATOM 1440 C C . SER B 1 12 ? 22.203 15.562 -23.094 1 35.78 12 SER B C 1
ATOM 1442 O O . SER B 1 12 ? 21.219 15.359 -23.797 1 35.78 12 SER B O 1
ATOM 1444 N N . LEU B 1 13 ? 22.969 14.492 -22.922 1 34.47 13 LEU B N 1
ATOM 1445 C CA . LEU B 1 13 ? 22.453 13.141 -22.75 1 34.47 13 LEU B CA 1
ATOM 1446 C C . LEU B 1 13 ? 21.453 13.07 -21.609 1 34.47 13 LEU B C 1
ATOM 1448 O O . LEU B 1 13 ? 21.812 13.25 -20.438 1 34.47 13 LEU B O 1
ATOM 1452 N N . LEU B 1 14 ? 20.25 13.453 -21.891 1 37.47 14 LEU B N 1
ATOM 1453 C CA . LEU B 1 14 ? 19.219 13.055 -20.938 1 37.47 14 LEU B CA 1
ATOM 1454 C C . LEU B 1 14 ? 19.344 11.57 -20.594 1 37.47 14 LEU B C 1
ATOM 1456 O O . LEU B 1 14 ? 19.203 10.711 -21.469 1 37.47 14 LEU B O 1
ATOM 1460 N N . ALA B 1 15 ? 20.094 11.25 -19.656 1 36.56 15 ALA B N 1
ATOM 1461 C CA . ALA B 1 15 ? 20.188 9.875 -19.172 1 36.56 15 ALA B CA 1
ATOM 1462 C C . ALA B 1 15 ? 18.797 9.289 -18.938 1 36.56 15 ALA B C 1
ATOM 1464 O O . ALA B 1 15 ? 18.094 9.703 -18.016 1 36.56 15 ALA B O 1
ATOM 1465 N N . LEU B 1 16 ? 18.016 8.875 -19.922 1 41.09 16 LEU B N 1
ATOM 1466 C CA . LEU B 1 16 ? 16.875 7.988 -19.688 1 41.09 16 LEU B CA 1
ATOM 1467 C C . LEU B 1 16 ? 17.25 6.883 -18.703 1 41.09 16 LEU B C 1
ATOM 1469 O O . LEU B 1 16 ? 17.984 5.957 -19.047 1 41.09 16 LEU B O 1
ATOM 1473 N N . THR B 1 17 ? 17.469 7.238 -17.516 1 47.25 17 THR B N 1
ATOM 1474 C CA . THR B 1 17 ? 17.719 6.172 -16.547 1 47.25 17 THR B CA 1
ATOM 1475 C C . THR B 1 17 ? 16.656 5.082 -16.672 1 47.25 17 THR B C 1
ATOM 1477 O O . THR B 1 17 ? 15.469 5.344 -16.484 1 47.25 17 THR B O 1
ATOM 1480 N N . SER B 1 18 ? 16.719 4.199 -17.703 1 51.62 18 SER B N 1
ATOM 1481 C CA . SER B 1 18 ? 15.828 3.092 -18.031 1 51.62 18 SER B CA 1
ATOM 1482 C C . SER B 1 18 ? 15.734 2.092 -16.891 1 51.62 18 SER B C 1
ATOM 1484 O O . SER B 1 18 ? 16.75 1.64 -16.359 1 51.62 18 SER B O 1
ATOM 1486 N N . SER B 1 19 ? 14.695 2.164 -15.992 1 57.91 19 SER B N 1
ATOM 1487 C CA . SER B 1 19 ? 14.406 1.011 -15.141 1 57.91 19 SER B CA 1
ATOM 1488 C C . SER B 1 19 ? 14.602 -0.297 -15.906 1 57.91 19 SER B C 1
ATOM 1490 O O . SER B 1 19 ? 14.422 -0.342 -17.125 1 57.91 19 SER B O 1
ATOM 1492 N N . GLU B 1 20 ? 15.461 -1.227 -15.328 1 66.69 20 GLU B N 1
ATOM 1493 C CA . GLU B 1 20 ? 15.68 -2.51 -15.984 1 66.69 20 GLU B CA 1
ATOM 1494 C C . GLU B 1 20 ? 14.641 -3.541 -15.547 1 66.69 20 GLU B C 1
ATOM 1496 O O . GLU B 1 20 ? 14.438 -3.76 -14.352 1 66.69 20 GLU B O 1
ATOM 1501 N N . ALA B 1 21 ? 13.758 -3.959 -16.484 1 72.44 21 ALA B N 1
ATOM 1502 C CA . ALA B 1 21 ? 12.938 -5.137 -16.219 1 72.44 21 ALA B CA 1
ATOM 1503 C C . ALA B 1 21 ? 13.789 -6.285 -15.68 1 72.44 21 ALA B C 1
ATOM 1505 O O . ALA B 1 21 ? 14.883 -6.543 -16.188 1 72.44 21 ALA B O 1
ATOM 1506 N N . VAL B 1 22 ? 13.367 -6.691 -14.477 1 74.81 22 VAL B N 1
ATOM 1507 C CA . VAL B 1 22 ? 14.008 -7.891 -13.945 1 74.81 22 VAL B CA 1
ATOM 1508 C C . VAL B 1 22 ? 13.367 -9.133 -14.57 1 74.81 22 VAL B C 1
ATOM 1510 O O . VAL B 1 22 ? 12.195 -9.422 -14.328 1 74.81 22 VAL B O 1
ATOM 1513 N N . ASN B 1 23 ? 13.727 -9.523 -15.609 1 68.56 23 ASN B N 1
ATOM 1514 C CA . ASN B 1 23 ? 13.227 -10.719 -16.281 1 68.56 23 ASN B CA 1
ATOM 1515 C C . ASN B 1 23 ? 13.75 -11.992 -15.617 1 68.56 23 ASN B C 1
ATOM 1517 O O . ASN B 1 23 ? 14.883 -12.406 -15.883 1 68.56 23 ASN B O 1
ATOM 1521 N N . SER B 1 24 ? 13.023 -12.516 -14.766 1 85.94 24 SER B N 1
ATOM 1522 C CA . SER B 1 24 ? 13.359 -13.789 -14.141 1 85.94 24 SER B CA 1
ATOM 1523 C C . SER B 1 24 ? 12.148 -14.719 -14.094 1 85.94 24 SER B C 1
ATOM 1525 O O . SER B 1 24 ? 11.414 -14.734 -13.102 1 85.94 24 SER B O 1
ATOM 1527 N N . PRO B 1 25 ? 12 -15.5 -15.117 1 92.81 25 PRO B N 1
ATOM 1528 C CA . PRO B 1 25 ? 10.852 -16.422 -15.148 1 92.81 25 PRO B CA 1
ATOM 1529 C C . PRO B 1 25 ? 10.789 -17.328 -13.93 1 92.81 25 PRO B C 1
ATOM 1531 O O . PRO B 1 25 ? 9.703 -17.688 -13.477 1 92.81 25 PRO B O 1
ATOM 1534 N N . GLU B 1 26 ? 11.922 -17.656 -13.453 1 95.75 26 GLU B N 1
ATOM 1535 C CA . GLU B 1 26 ? 11.938 -18.516 -12.266 1 95.75 26 GLU B CA 1
ATOM 1536 C C . GLU B 1 26 ? 11.344 -17.797 -11.062 1 95.75 26 GLU B C 1
ATOM 1538 O O . GLU B 1 26 ? 10.633 -18.406 -10.25 1 95.75 26 GLU B O 1
ATOM 1543 N N . THR B 1 27 ? 11.734 -16.562 -10.898 1 97.62 27 THR B N 1
ATOM 1544 C CA . THR B 1 27 ? 11.195 -15.789 -9.789 1 97.62 27 THR B CA 1
ATOM 1545 C C . THR B 1 27 ? 9.688 -15.617 -9.93 1 97.62 27 THR B C 1
ATOM 1547 O O . THR B 1 27 ? 8.945 -15.75 -8.953 1 97.62 27 THR B O 1
ATOM 1550 N N . LEU B 1 28 ? 9.242 -15.344 -11.102 1 97.75 28 LEU B N 1
ATOM 1551 C CA . LEU B 1 28 ? 7.809 -15.227 -11.336 1 97.75 28 LEU B CA 1
ATOM 1552 C C . LEU B 1 28 ? 7.102 -16.547 -11.008 1 97.75 28 LEU B C 1
ATOM 1554 O O . LEU B 1 28 ? 6.035 -16.531 -10.391 1 97.75 28 LEU B O 1
ATOM 1558 N N . LYS B 1 29 ? 7.641 -17.594 -11.484 1 97.81 29 LYS B N 1
ATOM 1559 C CA . LYS B 1 29 ? 7.062 -18.906 -11.164 1 97.81 29 LYS B CA 1
ATOM 1560 C C . LYS B 1 29 ? 6.945 -19.094 -9.656 1 97.81 29 LYS B C 1
ATOM 1562 O O . LYS B 1 29 ? 5.93 -19.609 -9.172 1 97.81 29 LYS B O 1
ATOM 1567 N N . LYS B 1 30 ? 8.008 -18.766 -8.922 1 98 30 LYS B N 1
ATOM 1568 C CA . LYS B 1 30 ? 7.965 -18.859 -7.469 1 98 30 LYS B CA 1
ATOM 1569 C C . LYS B 1 30 ? 6.828 -18.031 -6.891 1 98 30 LYS B C 1
ATOM 1571 O O . LYS B 1 30 ? 6.117 -18.469 -5.988 1 98 30 LYS B O 1
ATOM 1576 N N . ILE B 1 31 ? 6.676 -16.844 -7.348 1 98.31 31 ILE B N 1
ATOM 1577 C CA . ILE B 1 31 ? 5.617 -15.953 -6.895 1 98.31 31 ILE B CA 1
ATOM 1578 C C . ILE B 1 31 ? 4.254 -16.594 -7.141 1 98.31 31 ILE B C 1
ATOM 1580 O O . ILE B 1 31 ? 3.393 -16.609 -6.258 1 98.31 31 ILE B O 1
ATOM 1584 N N . TYR B 1 32 ? 4.062 -17.156 -8.297 1 98.69 32 TYR B N 1
ATOM 1585 C CA . TYR B 1 32 ? 2.797 -17.812 -8.641 1 98.69 32 TYR B CA 1
ATOM 1586 C C . TYR B 1 32 ? 2.574 -19.047 -7.785 1 98.69 32 TYR B C 1
ATOM 1588 O O . TYR B 1 32 ? 1.473 -19.281 -7.277 1 98.69 32 TYR B O 1
ATOM 1596 N N . ASP B 1 33 ? 3.566 -19.875 -7.68 1 98.5 33 ASP B N 1
ATOM 1597 C CA . ASP B 1 33 ? 3.465 -21.062 -6.852 1 98.5 33 ASP B CA 1
ATOM 1598 C C . ASP B 1 33 ? 3.119 -20.719 -5.41 1 98.5 33 ASP B C 1
ATOM 1600 O O . ASP B 1 33 ? 2.303 -21.391 -4.777 1 98.5 33 ASP B O 1
ATOM 1604 N N . ASP B 1 34 ? 3.791 -19.703 -4.883 1 98.38 34 ASP B N 1
ATOM 1605 C CA . ASP B 1 34 ? 3.512 -19.266 -3.518 1 98.38 34 ASP B CA 1
ATOM 1606 C C . ASP B 1 34 ? 2.066 -18.797 -3.371 1 98.38 34 ASP B C 1
ATOM 1608 O O . ASP B 1 34 ? 1.422 -19.062 -2.355 1 98.38 34 ASP B O 1
ATOM 1612 N N . HIS B 1 35 ? 1.585 -18.016 -4.359 1 98.62 35 HIS B N 1
ATOM 1613 C CA . HIS B 1 35 ? 0.174 -17.656 -4.316 1 98.62 35 HIS B CA 1
ATOM 1614 C C . HIS B 1 35 ? -0.707 -18.875 -4.086 1 98.62 35 HIS B C 1
ATOM 1616 O O . HIS B 1 35 ? -1.505 -18.906 -3.148 1 98.62 35 HIS B O 1
ATOM 1622 N N . ASN B 1 36 ? -0.549 -19.844 -4.922 1 98.56 36 ASN B N 1
ATOM 1623 C CA . ASN B 1 36 ? -1.435 -21.016 -4.879 1 98.56 36 ASN B CA 1
ATOM 1624 C C . ASN B 1 36 ? -1.188 -21.859 -3.637 1 98.56 36 ASN B C 1
ATOM 1626 O O . ASN B 1 36 ? -2.119 -22.453 -3.094 1 98.56 36 ASN B O 1
ATOM 1630 N N . CYS B 1 37 ? 0.022 -21.891 -3.221 1 98.19 37 CYS B N 1
ATOM 1631 C CA . CYS B 1 37 ? 0.356 -22.547 -1.96 1 98.19 37 CYS B CA 1
ATOM 1632 C C . CYS B 1 37 ? -0.425 -21.922 -0.804 1 98.19 37 CYS B C 1
ATOM 1634 O O . CYS B 1 37 ? -1.01 -22.656 0.006 1 98.19 37 CYS B O 1
ATOM 1636 N N . TYR B 1 38 ? -0.498 -20.625 -0.69 1 97.81 38 TYR B N 1
ATOM 1637 C CA . TYR B 1 38 ? -1.146 -19.922 0.417 1 97.81 38 TYR B CA 1
ATOM 1638 C C . TYR B 1 38 ? -2.66 -19.922 0.246 1 97.81 38 TYR B C 1
ATOM 1640 O O . TYR B 1 38 ? -3.4 -19.766 1.22 1 97.81 38 TYR B O 1
ATOM 1648 N N . ARG B 1 39 ? -3.08 -20.031 -0.966 1 98.06 39 ARG B N 1
ATOM 1649 C CA . ARG B 1 39 ? -4.512 -20.047 -1.248 1 98.06 39 ARG B CA 1
ATOM 1650 C C . ARG B 1 39 ? -5.133 -21.375 -0.815 1 98.06 39 ARG B C 1
ATOM 1652 O O . ARG B 1 39 ? -6.262 -21.406 -0.324 1 98.06 39 ARG B O 1
ATOM 1659 N N . LYS B 1 40 ? -4.453 -22.438 -0.916 1 97 40 LYS B N 1
ATOM 1660 C CA . LYS B 1 40 ? -4.957 -23.797 -0.748 1 97 40 LYS B CA 1
ATOM 1661 C C . LYS B 1 40 ? -5.598 -23.984 0.624 1 97 40 LYS B C 1
ATOM 1663 O O . LYS B 1 40 ? -6.75 -24.422 0.724 1 97 40 LYS B O 1
ATOM 1668 N N . PRO B 1 41 ? -4.961 -23.609 1.73 1 97.06 41 PRO B N 1
ATOM 1669 C CA . PRO B 1 41 ? -5.578 -23.844 3.037 1 97.06 41 PRO B CA 1
ATOM 1670 C C . PRO B 1 41 ? -6.875 -23.062 3.23 1 97.06 41 PRO B C 1
ATOM 1672 O O . PRO B 1 41 ? -7.668 -23.375 4.121 1 97.06 41 PRO B O 1
ATOM 1675 N N . HIS B 1 42 ? -7.117 -22.094 2.459 1 97.56 42 HIS B N 1
ATOM 1676 C CA . HIS B 1 42 ? -8.297 -21.25 2.596 1 97.56 42 HIS B CA 1
ATOM 1677 C C . HIS B 1 42 ? -9.414 -21.703 1.669 1 97.56 42 HIS B C 1
ATOM 1679 O O . HIS B 1 42 ? -10.469 -21.062 1.591 1 97.56 42 HIS B O 1
ATOM 1685 N N . GLY B 1 43 ? -9.094 -22.781 0.899 1 96.75 43 GLY B N 1
ATOM 1686 C CA . GLY B 1 43 ? -10.086 -23.328 -0.005 1 96.75 43 GLY B CA 1
ATOM 1687 C C . GLY B 1 43 ? -10.234 -22.531 -1.288 1 96.75 43 GLY B C 1
ATOM 1688 O O . GLY B 1 43 ? -11.227 -22.672 -2.002 1 96.75 43 GLY B O 1
ATOM 1689 N N . SER B 1 44 ? -9.367 -21.594 -1.548 1 98.06 44 SER B N 1
ATOM 1690 C CA . SER B 1 44 ? -9.375 -20.844 -2.801 1 98.06 44 SER B CA 1
ATOM 1691 C C . SER B 1 44 ? -8.711 -21.641 -3.922 1 98.06 44 SER B C 1
ATOM 1693 O O . SER B 1 44 ? -7.613 -22.172 -3.754 1 98.06 44 SER B O 1
ATOM 1695 N N . GLU B 1 45 ? -9.352 -21.75 -5.059 1 98.5 45 GLU B N 1
ATOM 1696 C CA . GLU B 1 45 ? -8.812 -22.469 -6.199 1 98.5 45 GLU B CA 1
ATOM 1697 C C . GLU B 1 45 ? -7.512 -21.844 -6.695 1 98.5 45 GLU B C 1
ATOM 1699 O O . GLU B 1 45 ? -7.32 -20.625 -6.57 1 98.5 45 GLU B O 1
ATOM 1704 N N . PRO B 1 46 ? -6.633 -22.641 -7.25 1 98.75 46 PRO B N 1
ATOM 1705 C CA . PRO B 1 46 ? -5.395 -22.062 -7.773 1 98.75 46 PRO B CA 1
ATOM 1706 C C . PRO B 1 46 ? -5.645 -21.016 -8.859 1 98.75 46 PRO B C 1
ATOM 1708 O O . PRO B 1 46 ? -6.551 -21.188 -9.68 1 98.75 46 PRO B O 1
ATOM 1711 N N . LEU B 1 47 ? -4.863 -19.953 -8.797 1 98.94 47 LEU B N 1
ATOM 1712 C CA . LEU B 1 47 ? -4.875 -18.969 -9.867 1 98.94 47 LEU B CA 1
ATOM 1713 C C . LEU B 1 47 ? -4.145 -19.484 -11.102 1 98.94 47 LEU B C 1
ATOM 1715 O O . LEU B 1 47 ? -3.121 -20.156 -10.977 1 98.94 47 LEU B O 1
ATOM 1719 N N . THR B 1 48 ? -4.633 -19.141 -12.195 1 98.81 48 THR B N 1
ATOM 1720 C CA . THR B 1 48 ? -3.912 -19.359 -13.445 1 98.81 48 THR B CA 1
ATOM 1721 C C . THR B 1 48 ? -3.145 -18.094 -13.844 1 98.81 48 THR B C 1
ATOM 1723 O O . THR B 1 48 ? -3.561 -16.984 -13.523 1 98.81 48 THR B O 1
ATOM 1726 N N . VAL B 1 49 ? -2.055 -18.344 -14.578 1 98.44 49 VAL B N 1
ATOM 1727 C CA . VAL B 1 49 ? -1.276 -17.203 -15.047 1 98.44 49 VAL B CA 1
ATOM 1728 C C . VAL B 1 49 ? -1.943 -16.594 -16.281 1 98.44 49 VAL B C 1
ATOM 1730 O O . VAL B 1 49 ? -2.246 -17.312 -17.25 1 98.44 49 VAL B O 1
ATOM 1733 N N . ASP B 1 50 ? -2.234 -15.383 -16.188 1 98.44 50 ASP B N 1
ATOM 1734 C CA . ASP B 1 50 ? -2.762 -14.594 -17.297 1 98.44 50 ASP B CA 1
ATOM 1735 C C . ASP B 1 50 ? -1.662 -13.758 -17.953 1 98.44 50 ASP B C 1
ATOM 1737 O O . ASP B 1 50 ? -1.222 -12.75 -17.391 1 98.44 50 ASP B O 1
ATOM 1741 N N . LYS B 1 51 ? -1.264 -14.117 -19.156 1 97.62 51 LYS B N 1
ATOM 1742 C CA . LYS B 1 51 ? -0.101 -13.523 -19.812 1 97.62 51 LYS B CA 1
ATOM 1743 C C . LYS B 1 51 ? -0.348 -12.047 -20.141 1 97.62 51 LYS B C 1
ATOM 1745 O O . LYS B 1 51 ? 0.577 -11.234 -20.094 1 97.62 51 LYS B O 1
ATOM 1750 N N . ALA B 1 52 ? -1.541 -11.727 -20.484 1 97.44 52 ALA B N 1
ATOM 1751 C CA . ALA B 1 52 ? -1.854 -10.32 -20.719 1 97.44 52 ALA B CA 1
ATOM 1752 C C . ALA B 1 52 ? -1.72 -9.508 -19.438 1 97.44 52 ALA B C 1
ATOM 1754 O O . ALA B 1 52 ? -1.192 -8.398 -19.438 1 97.44 52 ALA B O 1
ATOM 1755 N N . LEU B 1 53 ? -2.217 -10.055 -18.375 1 97.31 53 LEU B N 1
ATOM 1756 C CA . LEU B 1 53 ? -2.076 -9.398 -17.078 1 97.31 53 LEU B CA 1
ATOM 1757 C C . LEU B 1 53 ? -0.609 -9.297 -16.672 1 97.31 53 LEU B C 1
ATOM 1759 O O . LEU B 1 53 ? -0.199 -8.32 -16.047 1 97.31 53 LEU B O 1
ATOM 1763 N N . GLU B 1 54 ? 0.126 -10.344 -16.953 1 97.62 54 GLU B N 1
ATOM 1764 C CA . GLU B 1 54 ? 1.56 -10.336 -16.688 1 97.62 54 GLU B CA 1
ATOM 1765 C C . GLU B 1 54 ? 2.26 -9.195 -17.406 1 97.62 54 GLU B C 1
ATOM 1767 O O . GLU B 1 54 ? 3.084 -8.492 -16.812 1 97.62 54 GLU B O 1
ATOM 1772 N N . GLN B 1 55 ? 1.946 -9.031 -18.672 1 97.19 55 GLN B N 1
ATOM 1773 C CA . GLN B 1 55 ? 2.539 -7.941 -19.438 1 97.19 55 GLN B CA 1
ATOM 1774 C C . GLN B 1 55 ? 2.154 -6.582 -18.859 1 97.19 55 GLN B C 1
ATOM 1776 O O . GLN B 1 55 ? 2.994 -5.688 -18.75 1 97.19 55 GLN B O 1
ATOM 1781 N N . GLN B 1 56 ? 0.911 -6.484 -18.562 1 96.75 56 GLN B N 1
ATOM 1782 C CA . GLN B 1 56 ? 0.419 -5.242 -17.969 1 96.75 56 GLN B CA 1
ATOM 1783 C C . GLN B 1 56 ? 1.103 -4.965 -16.641 1 96.75 56 GLN B C 1
ATOM 1785 O O . GLN B 1 56 ? 1.538 -3.84 -16.391 1 96.75 56 GLN B O 1
ATOM 1790 N N . ALA B 1 57 ? 1.207 -5.922 -15.766 1 97.31 57 ALA B N 1
ATOM 1791 C CA . ALA B 1 57 ? 1.86 -5.785 -14.461 1 97.31 57 ALA B CA 1
ATOM 1792 C C . ALA B 1 57 ? 3.336 -5.43 -14.625 1 97.31 57 ALA B C 1
ATOM 1794 O O . ALA B 1 57 ? 3.871 -4.613 -13.875 1 97.31 57 ALA B O 1
ATOM 1795 N N . GLN B 1 58 ? 3.994 -6.055 -15.594 1 97.5 58 GLN B N 1
ATOM 1796 C CA . GLN B 1 58 ? 5.395 -5.746 -15.852 1 97.5 58 GLN B CA 1
ATOM 1797 C C . GLN B 1 58 ? 5.57 -4.289 -16.266 1 97.5 58 GLN B C 1
ATOM 1799 O O . GLN B 1 58 ? 6.484 -3.607 -15.797 1 97.5 58 GLN B O 1
ATOM 1804 N N . ALA B 1 59 ? 4.727 -3.861 -17.172 1 96.56 59 ALA B N 1
ATOM 1805 C CA . ALA B 1 59 ? 4.785 -2.463 -17.594 1 96.56 59 ALA B CA 1
ATOM 1806 C C . ALA B 1 59 ? 4.594 -1.524 -16.406 1 96.56 59 ALA B C 1
ATOM 1808 O O . ALA B 1 59 ? 5.27 -0.496 -16.312 1 96.56 59 ALA B O 1
ATOM 1809 N N . TYR B 1 60 ? 3.717 -1.87 -15.547 1 95.19 60 TYR B N 1
ATOM 1810 C CA . TYR B 1 60 ? 3.455 -1.009 -14.406 1 95.19 60 TYR B CA 1
ATOM 1811 C C . TYR B 1 60 ? 4.605 -1.064 -13.406 1 95.19 60 TYR B C 1
ATOM 1813 O O . TYR B 1 60 ? 4.957 -0.052 -12.797 1 95.19 60 TYR B O 1
ATOM 1821 N N . ALA B 1 61 ? 5.168 -2.238 -13.188 1 95.56 61 ALA B N 1
ATOM 1822 C CA . ALA B 1 61 ? 6.371 -2.334 -12.367 1 95.56 61 ALA B CA 1
ATOM 1823 C C . ALA B 1 61 ? 7.48 -1.438 -12.906 1 95.56 61 ALA B C 1
ATOM 1825 O O . ALA B 1 61 ? 8.156 -0.749 -12.141 1 95.56 61 ALA B O 1
ATOM 1826 N N . ASN B 1 62 ? 7.652 -1.484 -14.227 1 95.44 62 ASN B N 1
ATOM 1827 C CA . ASN B 1 62 ? 8.633 -0.599 -14.852 1 95.44 62 ASN B CA 1
ATOM 1828 C C . ASN B 1 62 ? 8.336 0.867 -14.547 1 95.44 62 ASN B C 1
ATOM 1830 O O . ASN B 1 62 ? 9.242 1.64 -14.242 1 95.44 62 ASN B O 1
ATOM 1834 N N . LYS B 1 63 ? 7.094 1.222 -14.68 1 93.25 63 LYS B N 1
ATOM 1835 C CA . LYS B 1 63 ? 6.695 2.6 -14.406 1 93.25 63 LYS B CA 1
ATOM 1836 C C . LYS B 1 63 ? 7.023 2.994 -12.969 1 93.25 63 LYS B C 1
ATO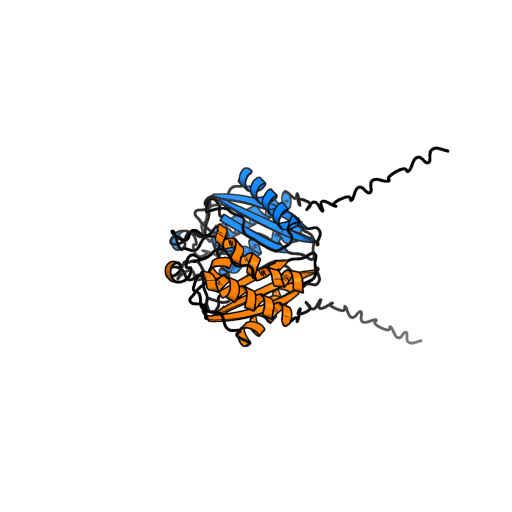M 1838 O O . LYS B 1 63 ? 7.566 4.074 -12.727 1 93.25 63 LYS B O 1
ATOM 1843 N N . LEU B 1 64 ? 6.672 2.133 -12.031 1 90.81 64 LEU B N 1
ATOM 1844 C CA . LEU B 1 64 ? 6.953 2.418 -10.633 1 90.81 64 LEU B CA 1
ATOM 1845 C C . LEU B 1 64 ? 8.453 2.578 -10.398 1 90.81 64 LEU B C 1
ATOM 1847 O O . LEU B 1 64 ? 8.875 3.477 -9.672 1 90.81 64 LEU B O 1
ATOM 1851 N N . ALA B 1 65 ? 9.219 1.696 -10.953 1 90.5 65 ALA B N 1
ATOM 1852 C CA . ALA B 1 65 ? 10.664 1.735 -10.797 1 90.5 65 ALA B CA 1
ATOM 1853 C C . ALA B 1 65 ? 11.25 3.021 -11.383 1 90.5 65 ALA B C 1
ATOM 1855 O O . ALA B 1 65 ? 12.172 3.604 -10.812 1 90.5 65 ALA B O 1
ATOM 1856 N N . ASN B 1 66 ? 10.695 3.436 -12.477 1 89.88 66 ASN B N 1
ATOM 1857 C CA . ASN B 1 66 ? 11.156 4.664 -13.109 1 89.88 66 ASN B CA 1
ATOM 1858 C C . ASN B 1 66 ? 10.766 5.898 -12.297 1 89.88 66 ASN B C 1
ATOM 1860 O O . ASN B 1 66 ? 11.562 6.836 -12.172 1 89.88 66 ASN B O 1
ATOM 1864 N N . ASP B 1 67 ? 9.531 5.867 -11.875 1 83.56 67 ASP B N 1
ATOM 1865 C CA . ASP B 1 67 ? 9.07 6.984 -11.055 1 83.56 67 ASP B CA 1
ATOM 1866 C C . ASP B 1 67 ? 9.859 7.066 -9.75 1 83.56 67 ASP B C 1
ATOM 1868 O O . ASP B 1 67 ? 10.211 8.156 -9.297 1 83.56 67 ASP B O 1
ATOM 1872 N N . ASN B 1 68 ? 10.055 5.91 -9.148 1 77.38 68 ASN B N 1
ATOM 1873 C CA . ASN B 1 68 ? 10.836 5.727 -7.934 1 77.38 68 ASN B CA 1
ATOM 1874 C C . ASN B 1 68 ? 10.328 6.617 -6.801 1 77.38 68 ASN B C 1
ATOM 1876 O O . ASN B 1 68 ? 11.125 7.18 -6.047 1 77.38 68 ASN B O 1
ATOM 1880 N N . ARG B 1 69 ? 9.055 6.938 -6.773 1 70.5 69 ARG B N 1
ATOM 1881 C CA . ARG B 1 69 ? 8.469 7.84 -5.789 1 70.5 69 ARG B CA 1
ATOM 1882 C C . ARG B 1 69 ? 7.375 7.145 -4.988 1 70.5 69 ARG B C 1
ATOM 1884 O O . ARG B 1 69 ? 6.438 7.793 -4.516 1 70.5 69 ARG B O 1
ATOM 1891 N N . GLY B 1 70 ? 7.52 5.875 -4.875 1 74.75 70 GLY B N 1
ATOM 1892 C CA . GLY B 1 70 ? 6.559 5.23 -3.994 1 74.75 70 GLY B CA 1
ATOM 1893 C C . GLY B 1 70 ? 5.773 4.125 -4.672 1 74.75 70 GLY B C 1
ATOM 1894 O O . GLY B 1 70 ? 6.059 3.768 -5.816 1 74.75 70 GLY B O 1
ATOM 1895 N N . LEU B 1 71 ? 4.977 3.441 -3.818 1 77.5 71 LEU B N 1
ATOM 1896 C CA . LEU B 1 71 ? 4.035 2.436 -4.293 1 77.5 71 LEU B CA 1
ATOM 1897 C C . LEU B 1 71 ? 2.635 3.023 -4.434 1 77.5 71 LEU B C 1
ATOM 1899 O O . LEU B 1 71 ? 1.927 3.201 -3.439 1 77.5 71 LEU B O 1
ATOM 1903 N N . VAL B 1 72 ? 2.324 3.436 -5.66 1 79.5 72 VAL B N 1
ATOM 1904 C CA . VAL B 1 72 ? 0.992 3.932 -5.988 1 79.5 72 VAL B CA 1
ATOM 1905 C C . VAL B 1 72 ? 0.257 2.91 -6.852 1 79.5 72 VAL B C 1
ATOM 1907 O O . VAL B 1 72 ? 0.82 2.379 -7.812 1 79.5 72 VAL B O 1
ATOM 1910 N N . HIS B 1 73 ? -0.943 2.619 -6.363 1 85 73 HIS B N 1
ATOM 1911 C CA . HIS B 1 73 ? -1.71 1.664 -7.156 1 85 73 HIS B CA 1
ATOM 1912 C C . HIS B 1 73 ? -2.014 2.219 -8.547 1 85 73 HIS B C 1
ATOM 1914 O O . HIS B 1 73 ? -2.178 3.43 -8.711 1 85 73 HIS B O 1
ATOM 1920 N N . SER B 1 74 ? -2.049 1.337 -9.461 1 84.5 74 SER B N 1
ATOM 1921 C CA . SER B 1 74 ? -2.428 1.709 -10.82 1 84.5 74 SER B CA 1
ATOM 1922 C C . SER B 1 74 ? -3.904 2.078 -10.898 1 84.5 74 SER B C 1
ATOM 1924 O O . SER B 1 74 ? -4.648 1.897 -9.93 1 84.5 74 SER B O 1
ATOM 1926 N N . LYS B 1 75 ? -4.301 2.66 -12.008 1 79.44 75 LYS B N 1
ATOM 1927 C CA . LYS B 1 75 ? -5.695 3.023 -12.227 1 79.44 75 LYS B CA 1
ATOM 1928 C C . LYS B 1 75 ? -6.492 1.842 -12.781 1 79.44 75 LYS B C 1
ATOM 1930 O O . LYS B 1 75 ? -6.809 1.802 -13.969 1 79.44 75 LYS B O 1
ATOM 1935 N N . SER B 1 76 ? -6.828 0.884 -11.93 1 83.38 76 SER B N 1
ATOM 1936 C CA . SER B 1 76 ? -7.543 -0.308 -12.375 1 83.38 76 SER B CA 1
ATOM 1937 C C . SER B 1 76 ? -9.023 -0.017 -12.586 1 83.38 76 SER B C 1
ATOM 1939 O O . SER B 1 76 ? -9.664 -0.617 -13.453 1 83.38 76 SER B O 1
ATOM 1941 N N . ASN B 1 77 ? -9.523 0.903 -11.883 1 76.31 77 ASN B N 1
ATOM 1942 C CA . ASN B 1 77 ? -10.953 1.195 -11.867 1 76.31 77 ASN B CA 1
ATOM 1943 C C . ASN B 1 77 ? -11.781 -0.062 -11.617 1 76.31 77 ASN B C 1
ATOM 1945 O O . ASN B 1 77 ? -12.773 -0.308 -12.312 1 76.31 77 ASN B O 1
ATOM 1949 N N . GLY B 1 78 ? -11.297 -0.9 -10.773 1 79.44 78 GLY B N 1
ATOM 1950 C CA . GLY B 1 78 ? -12.023 -2.096 -10.367 1 79.44 78 GLY B CA 1
ATOM 1951 C C . GLY B 1 78 ? -11.898 -3.23 -11.367 1 79.44 78 GLY B C 1
ATOM 1952 O O . GLY B 1 78 ? -12.391 -4.336 -11.117 1 79.44 78 GLY B O 1
ATOM 1953 N N . GLN B 1 79 ? -11.281 -3.082 -12.453 1 87.44 79 GLN B N 1
ATOM 1954 C CA . GLN B 1 79 ? -11.172 -4.086 -13.508 1 87.44 79 GLN B CA 1
ATOM 1955 C C . GLN B 1 79 ? -10.273 -5.238 -13.086 1 87.44 79 GLN B C 1
ATOM 1957 O O . GLN B 1 79 ? -10.414 -6.359 -13.578 1 87.44 79 GLN B O 1
ATOM 1962 N N . TYR B 1 80 ? -9.398 -4.953 -12.25 1 93.69 80 TYR B N 1
ATOM 1963 C CA . TYR B 1 80 ? -8.5 -5.957 -11.695 1 93.69 80 TYR B CA 1
ATOM 1964 C C . TYR B 1 80 ? -8.047 -5.559 -10.297 1 93.69 80 TYR B C 1
ATOM 1966 O O . TYR B 1 80 ? -8.117 -4.387 -9.922 1 93.69 80 TYR B O 1
ATOM 1974 N N . GLY B 1 81 ? -7.719 -6.523 -9.492 1 93.69 81 GLY B N 1
ATOM 1975 C CA . GLY B 1 81 ? -7.055 -6.266 -8.219 1 93.69 81 GLY B CA 1
ATOM 1976 C C . GLY B 1 81 ? -5.559 -6.07 -8.359 1 93.69 81 GLY B C 1
ATOM 1977 O O . GLY B 1 81 ? -4.984 -6.348 -9.414 1 93.69 81 GLY B O 1
ATOM 1978 N N . GLU B 1 82 ? -4.98 -5.582 -7.289 1 93.94 82 GLU B N 1
ATOM 1979 C CA . GLU B 1 82 ? -3.551 -5.305 -7.395 1 93.94 82 GLU B CA 1
ATOM 1980 C C . GLU B 1 82 ? -2.869 -5.391 -6.031 1 93.94 82 GLU B C 1
ATOM 1982 O O . GLU B 1 82 ? -3.393 -4.887 -5.035 1 93.94 82 GLU B O 1
ATOM 1987 N N . ASN B 1 83 ? -1.824 -6.117 -5.934 1 94.31 83 ASN B N 1
ATOM 1988 C CA . ASN B 1 83 ? -0.861 -6.051 -4.84 1 94.31 83 ASN B CA 1
ATOM 1989 C C . ASN B 1 83 ? 0.477 -5.48 -5.305 1 94.31 83 ASN B C 1
ATOM 1991 O O . ASN B 1 83 ? 0.958 -5.82 -6.387 1 94.31 83 ASN B O 1
ATOM 1995 N N . LEU B 1 84 ? 1.055 -4.586 -4.492 1 91.38 84 LEU B N 1
ATOM 1996 C CA . LEU B 1 84 ? 2.359 -3.979 -4.738 1 91.38 84 LEU B CA 1
ATOM 1997 C C . LEU B 1 84 ? 3.32 -4.273 -3.59 1 91.38 84 LEU B C 1
ATOM 1999 O O . LEU B 1 84 ? 2.92 -4.273 -2.424 1 91.38 84 LEU B O 1
ATOM 2003 N N . ALA B 1 85 ? 4.523 -4.512 -3.936 1 89.69 85 ALA B N 1
ATOM 2004 C CA . ALA B 1 85 ? 5.602 -4.656 -2.959 1 89.69 85 ALA B CA 1
ATOM 2005 C C . ALA B 1 85 ? 6.863 -3.932 -3.424 1 89.69 85 ALA B C 1
ATOM 2007 O O . ALA B 1 85 ? 7.062 -3.73 -4.625 1 89.69 85 ALA B O 1
ATOM 2008 N N . TRP B 1 86 ? 7.574 -3.555 -2.529 1 86.75 86 TRP B N 1
ATOM 2009 C CA . TRP B 1 86 ? 8.883 -2.945 -2.758 1 86.75 86 TRP B CA 1
ATOM 2010 C C . TRP B 1 86 ? 9.914 -3.479 -1.767 1 86.75 86 TRP B C 1
ATOM 2012 O O . TRP B 1 86 ? 9.562 -3.854 -0.643 1 86.75 86 TRP B O 1
ATOM 2022 N N . GLY B 1 87 ? 11.156 -3.502 -2.182 1 84.75 87 GLY B N 1
ATOM 2023 C CA . GLY B 1 87 ? 12.281 -3.812 -1.316 1 84.75 87 GLY B CA 1
ATOM 2024 C C . GLY B 1 87 ? 13.617 -3.357 -1.884 1 84.75 87 GLY B C 1
ATOM 2025 O O . GLY B 1 87 ? 13.711 -3.035 -3.07 1 84.75 87 GLY B O 1
ATOM 2026 N N . SER B 1 88 ? 14.594 -3.248 -0.976 1 81.44 88 SER B N 1
ATOM 2027 C CA . SER B 1 88 ? 15.953 -2.908 -1.392 1 81.44 88 SER B CA 1
ATOM 2028 C C . SER B 1 88 ? 16.984 -3.598 -0.511 1 81.44 88 SER B C 1
ATOM 2030 O O . SER B 1 88 ? 16.641 -4.301 0.439 1 81.44 88 SER B O 1
ATOM 2032 N N . GLY B 1 89 ? 18.281 -3.496 -0.857 1 75.12 89 GLY B N 1
ATOM 2033 C CA . GLY B 1 89 ? 19.359 -4.055 -0.056 1 75.12 89 GLY B CA 1
ATOM 2034 C C . GLY B 1 89 ? 19.641 -5.516 -0.366 1 75.12 89 GLY B C 1
ATOM 2035 O O . GLY B 1 89 ? 20.094 -6.266 0.502 1 75.12 89 GLY B O 1
ATOM 2036 N N . GLY B 1 90 ? 19.422 -5.965 -1.427 1 79 90 GLY B N 1
ATOM 2037 C CA . GLY B 1 90 ? 19.672 -7.328 -1.866 1 79 90 GLY B CA 1
ATOM 2038 C C . GLY B 1 90 ? 19.406 -7.543 -3.342 1 79 90 GLY B C 1
ATOM 2039 O O . GLY B 1 90 ? 19.219 -6.582 -4.09 1 79 90 GLY B O 1
ATOM 2040 N N . ASP B 1 91 ? 19.531 -8.742 -3.67 1 88.62 91 ASP B N 1
ATOM 2041 C CA . ASP B 1 91 ? 19.266 -9.047 -5.07 1 88.62 91 ASP B CA 1
ATOM 2042 C C . ASP B 1 91 ? 17.766 -8.977 -5.371 1 88.62 91 ASP B C 1
ATOM 2044 O O . ASP B 1 91 ? 16.938 -9.375 -4.547 1 88.62 91 ASP B O 1
ATOM 2048 N N . SER B 1 92 ? 17.422 -8.508 -6.578 1 91 92 SER B N 1
ATOM 2049 C CA . SER B 1 92 ? 16.047 -8.234 -6.973 1 91 92 SER B CA 1
ATOM 2050 C C . SER B 1 92 ? 15.203 -9.508 -6.965 1 91 92 SER B C 1
ATOM 2052 O O . SER B 1 92 ? 14.039 -9.492 -6.566 1 91 92 SER B O 1
ATOM 2054 N N . ASN B 1 93 ? 15.766 -10.625 -7.426 1 94.25 93 ASN B N 1
ATOM 2055 C CA . ASN B 1 93 ? 15.023 -11.875 -7.469 1 94.25 93 ASN B CA 1
ATOM 2056 C C . ASN B 1 93 ? 14.625 -12.344 -6.07 1 94.25 93 ASN B C 1
ATOM 2058 O O . ASN B 1 93 ? 13.484 -12.734 -5.844 1 94.25 93 ASN B O 1
ATOM 2062 N N . GLY B 1 94 ? 15.594 -12.297 -5.172 1 92.62 94 GLY B N 1
ATOM 2063 C CA . GLY B 1 94 ? 15.297 -12.672 -3.801 1 92.62 94 GLY B CA 1
ATOM 2064 C C . GLY B 1 94 ? 14.258 -11.789 -3.148 1 92.62 94 GLY B C 1
ATOM 2065 O O . GLY B 1 94 ? 13.367 -12.273 -2.445 1 92.62 94 GLY B O 1
ATOM 2066 N N . ILE B 1 95 ? 14.367 -10.523 -3.4 1 90.44 95 ILE B N 1
ATOM 2067 C CA . ILE B 1 95 ? 13.43 -9.547 -2.854 1 90.44 95 ILE B CA 1
ATOM 2068 C C . ILE B 1 95 ? 12.031 -9.82 -3.398 1 90.44 95 ILE B C 1
ATOM 2070 O O . ILE B 1 95 ? 11.07 -9.914 -2.635 1 90.44 95 ILE B O 1
ATOM 2074 N N . ALA B 1 96 ? 11.922 -9.977 -4.66 1 95 96 ALA B N 1
ATOM 2075 C CA . ALA B 1 96 ? 10.633 -10.195 -5.309 1 95 96 ALA B CA 1
ATOM 2076 C C . ALA B 1 96 ? 10.016 -11.516 -4.875 1 95 96 ALA B C 1
ATOM 2078 O O . ALA B 1 96 ? 8.805 -11.617 -4.688 1 95 96 ALA B O 1
ATOM 2079 N N . ALA B 1 97 ? 10.82 -12.531 -4.688 1 95.5 97 ALA B N 1
ATOM 2080 C CA . ALA B 1 97 ? 10.344 -13.867 -4.348 1 95.5 97 ALA B CA 1
ATOM 2081 C C . ALA B 1 97 ? 9.648 -13.875 -2.986 1 95.5 97 ALA B C 1
ATOM 2083 O O . ALA B 1 97 ? 8.875 -14.781 -2.684 1 95.5 97 ALA B O 1
ATOM 2084 N N . GLN B 1 98 ? 9.867 -12.914 -2.15 1 93.19 98 GLN B N 1
ATOM 2085 C CA . GLN B 1 98 ? 9.305 -12.867 -0.804 1 93.19 98 GLN B CA 1
ATOM 2086 C C . GLN B 1 98 ? 7.977 -12.125 -0.789 1 93.19 98 GLN B C 1
ATOM 2088 O O . GLN B 1 98 ? 7.273 -12.117 0.226 1 93.19 98 GLN B O 1
ATOM 2093 N N . SER B 1 99 ? 7.59 -11.555 -1.85 1 94.19 99 SER B N 1
ATOM 2094 C CA . SER B 1 99 ? 6.461 -10.633 -1.879 1 94.19 99 SER B CA 1
ATOM 2095 C C . SER B 1 99 ? 5.168 -11.328 -1.454 1 94.19 99 SER B C 1
ATOM 2097 O O . SER B 1 99 ? 4.422 -10.805 -0.624 1 94.19 99 SER B O 1
ATOM 2099 N N . THR B 1 100 ? 4.941 -12.508 -2.004 1 96.88 100 THR B N 1
ATOM 2100 C CA . THR B 1 100 ? 3.686 -13.188 -1.711 1 96.88 100 THR B CA 1
ATOM 2101 C C . THR B 1 100 ? 3.586 -13.523 -0.226 1 96.88 100 THR B C 1
ATOM 2103 O O . THR B 1 100 ? 2.531 -13.344 0.388 1 96.88 100 THR B O 1
ATOM 2106 N N . LYS B 1 101 ? 4.664 -14.023 0.343 1 94.94 101 LYS B N 1
ATOM 2107 C CA . LYS B 1 101 ? 4.656 -14.328 1.771 1 94.94 101 LYS B CA 1
ATOM 2108 C C . LYS B 1 101 ? 4.395 -13.07 2.596 1 94.94 101 LYS B C 1
ATOM 2110 O O . LYS B 1 101 ? 3.652 -13.109 3.578 1 94.94 101 LYS B O 1
ATOM 2115 N N . MET B 1 102 ? 5.051 -12.023 2.236 1 91.25 102 MET B N 1
ATOM 2116 C CA . MET B 1 102 ? 4.852 -10.75 2.932 1 91.25 102 MET B CA 1
ATOM 2117 C C . MET B 1 102 ? 3.385 -10.336 2.904 1 91.25 102 MET B C 1
ATOM 2119 O O . MET B 1 102 ? 2.836 -9.914 3.922 1 91.25 102 MET B O 1
ATOM 2123 N N . TRP B 1 103 ? 2.73 -10.43 1.771 1 94.25 103 TRP B N 1
ATOM 2124 C CA . TRP B 1 103 ? 1.312 -10.125 1.637 1 94.25 103 TRP B CA 1
ATOM 2125 C C . TRP B 1 103 ? 0.467 -11.062 2.49 1 94.25 103 TRP B C 1
ATOM 2127 O O . TRP B 1 103 ? -0.399 -10.617 3.246 1 94.25 103 TRP B O 1
ATOM 2137 N N . TYR B 1 104 ? 0.761 -12.312 2.428 1 95.75 104 TYR B N 1
ATOM 2138 C CA . TYR B 1 104 ? -0.024 -13.312 3.133 1 95.75 104 TYR B CA 1
ATOM 2139 C C . TYR B 1 104 ? 0.071 -13.125 4.641 1 95.75 104 TYR B C 1
ATOM 2141 O O . TYR B 1 104 ? -0.902 -13.352 5.363 1 95.75 104 TYR B O 1
ATOM 2149 N N . ASP B 1 105 ? 1.178 -12.75 5.152 1 92.44 105 ASP B N 1
ATOM 2150 C CA . ASP B 1 105 ? 1.436 -12.664 6.586 1 92.44 105 ASP B CA 1
ATOM 2151 C C . ASP B 1 105 ? 0.496 -11.664 7.254 1 92.44 105 ASP B C 1
ATOM 2153 O O . ASP B 1 105 ? 0.367 -11.648 8.477 1 92.44 105 ASP B O 1
ATOM 2157 N N . GLU B 1 106 ? -0.175 -10.906 6.516 1 89.94 106 GLU B N 1
ATOM 2158 C CA . GLU B 1 106 ? -1.185 -10.008 7.066 1 89.94 106 GLU B CA 1
ATOM 2159 C C . GLU B 1 106 ? -2.359 -10.789 7.652 1 89.94 106 GLU B C 1
ATOM 2161 O O . GLU B 1 106 ? -3.172 -10.227 8.391 1 89.94 106 GLU B O 1
ATOM 2166 N N . TYR B 1 107 ? -2.445 -12.055 7.32 1 92.75 107 TYR B N 1
ATOM 2167 C CA . TYR B 1 107 ? -3.545 -12.867 7.828 1 92.75 107 TYR B CA 1
ATOM 2168 C C . TYR B 1 107 ? -3.623 -12.789 9.344 1 92.75 107 TYR B C 1
ATOM 2170 O O . TYR B 1 107 ? -4.707 -12.898 9.922 1 92.75 107 TYR B O 1
ATOM 2178 N N . LYS B 1 108 ? -2.512 -12.547 9.984 1 89.31 108 LYS B N 1
ATOM 2179 C CA . LYS B 1 108 ? -2.424 -12.492 11.438 1 89.31 108 LYS B CA 1
ATOM 2180 C C . LYS B 1 108 ? -3.262 -11.344 12 1 89.31 108 LYS B C 1
ATOM 2182 O O . LYS B 1 108 ? -3.621 -11.352 13.18 1 89.31 108 LYS B O 1
ATOM 2187 N N . LYS B 1 109 ? -3.57 -10.398 11.211 1 86.94 109 LYS B N 1
ATOM 2188 C CA . LYS B 1 109 ? -4.301 -9.211 11.648 1 86.94 109 LYS B CA 1
ATOM 2189 C C . LYS B 1 109 ? -5.746 -9.242 11.156 1 86.94 109 LYS B C 1
ATOM 2191 O O . LYS B 1 109 ? -6.535 -8.359 11.484 1 86.94 109 LYS B O 1
ATOM 2196 N N . TYR B 1 110 ? -6.078 -10.203 10.375 1 91.06 110 TYR B N 1
ATOM 2197 C CA . TYR B 1 110 ? -7.414 -10.273 9.789 1 91.06 110 TYR B CA 1
ATOM 2198 C C . TYR B 1 110 ? -8.398 -10.914 10.758 1 91.06 110 TYR B C 1
ATOM 2200 O O . TYR B 1 110 ? -8.109 -11.945 11.367 1 91.06 110 TYR B O 1
ATOM 2208 N N . ASP B 1 111 ? -9.5 -10.273 10.938 1 91.44 111 ASP B N 1
ATOM 2209 C CA . ASP B 1 111 ? -10.578 -10.805 11.766 1 91.44 111 ASP B CA 1
ATOM 2210 C C . ASP B 1 111 ? -11.609 -11.547 10.922 1 91.44 111 ASP B C 1
ATOM 2212 O O . ASP B 1 111 ? -12.492 -10.922 10.32 1 91.44 111 ASP B O 1
ATOM 2216 N N . PHE B 1 112 ? -11.609 -12.82 10.914 1 93.81 112 PHE B N 1
ATOM 2217 C CA . PHE B 1 112 ? -12.453 -13.641 10.055 1 93.81 112 PHE B CA 1
ATOM 2218 C C . PHE B 1 112 ? -13.906 -13.57 10.492 1 93.81 112 PHE B C 1
ATOM 2220 O O . PHE B 1 112 ? -14.812 -13.898 9.719 1 93.81 112 PHE B O 1
ATOM 2227 N N . ASN B 1 113 ? -14.102 -13.242 11.711 1 92.56 113 ASN B N 1
ATOM 2228 C CA . ASN B 1 113 ? -15.477 -13.102 12.18 1 92.56 113 ASN B CA 1
ATOM 2229 C C . ASN B 1 113 ? -16.141 -11.844 11.625 1 92.56 113 ASN B C 1
ATOM 2231 O O . ASN B 1 113 ? -17.297 -11.867 11.234 1 92.56 113 ASN B O 1
ATOM 2235 N N . LYS B 1 114 ? -15.375 -10.742 11.602 1 87.62 114 LYS B N 1
ATOM 2236 C CA . LYS B 1 114 ? -15.898 -9.508 11.023 1 87.62 114 LYS B CA 1
ATOM 2237 C C . LYS B 1 114 ? -16 -9.609 9.508 1 87.62 114 LYS B C 1
ATOM 2239 O O . LYS B 1 114 ? -16.938 -9.07 8.906 1 87.62 114 LYS B O 1
ATOM 2244 N N . ALA B 1 115 ? -15.07 -10.273 8.898 1 90.12 115 ALA B N 1
ATOM 2245 C CA . ALA B 1 115 ? -15.055 -10.625 7.48 1 90.12 115 ALA B CA 1
ATOM 2246 C C . ALA B 1 115 ? -15.281 -9.391 6.605 1 90.12 115 ALA B C 1
ATOM 2248 O O . ALA B 1 115 ? -16.172 -9.391 5.75 1 90.12 115 ALA B O 1
ATOM 2249 N N . THR B 1 116 ? -14.516 -8.398 6.852 1 84.56 116 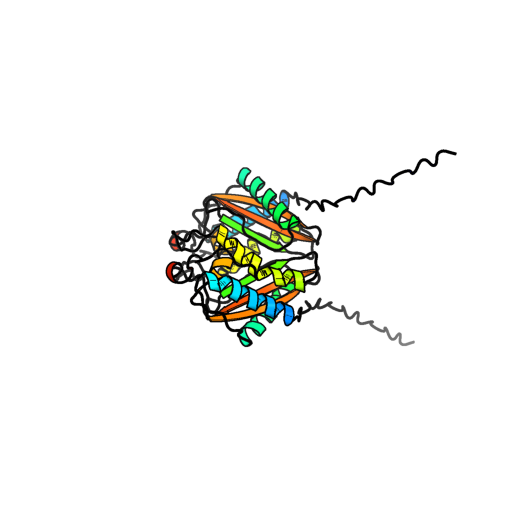THR B N 1
ATOM 2250 C CA . THR B 1 116 ? -14.57 -7.16 6.082 1 84.56 116 THR B CA 1
ATOM 2251 C C . THR B 1 116 ? -13.172 -6.594 5.867 1 84.56 116 THR B C 1
ATOM 2253 O O . THR B 1 116 ? -12.188 -7.133 6.391 1 84.56 116 THR B O 1
ATOM 2256 N N . PHE B 1 117 ? -13.164 -5.629 5.031 1 80.12 117 PHE B N 1
ATOM 2257 C CA . PHE B 1 117 ? -11.883 -4.969 4.785 1 80.12 117 PHE B CA 1
ATOM 2258 C C . PHE B 1 117 ? -11.422 -4.203 6.02 1 80.12 117 PHE B C 1
ATOM 2260 O O . PHE B 1 117 ? -12.203 -3.461 6.625 1 80.12 117 PHE B O 1
ATOM 2267 N N . VAL B 1 118 ? -10.227 -4.469 6.402 1 74.44 118 VAL B N 1
ATOM 2268 C CA . VAL B 1 118 ? -9.516 -3.664 7.391 1 74.44 118 VAL B CA 1
ATOM 2269 C C . VAL B 1 118 ? -8.164 -3.23 6.828 1 74.44 118 VAL B C 1
ATOM 2271 O O . VAL B 1 118 ? -7.484 -4.012 6.156 1 74.44 118 VAL B O 1
ATOM 2274 N N . HIS B 1 119 ? -7.91 -1.965 7.168 1 74.06 119 HIS B N 1
ATOM 2275 C CA . HIS B 1 119 ? -6.613 -1.462 6.738 1 74.06 119 HIS B CA 1
ATOM 2276 C C . HIS B 1 119 ? -5.484 -2.373 7.211 1 74.06 119 HIS B C 1
ATOM 2278 O O . HIS B 1 119 ? -5.484 -2.826 8.359 1 74.06 119 HIS B O 1
ATOM 2284 N N . GLY B 1 120 ? -4.605 -2.746 6.324 1 78.94 120 GLY B N 1
ATOM 2285 C CA . GLY B 1 120 ? -3.467 -3.576 6.688 1 78.94 120 GLY B CA 1
ATOM 2286 C C . GLY B 1 120 ? -3.678 -5.047 6.387 1 78.94 120 GLY B C 1
ATOM 2287 O O . GLY B 1 120 ? -2.791 -5.867 6.621 1 78.94 120 GLY B O 1
ATOM 2288 N N . THR B 1 121 ? -4.836 -5.363 5.926 1 87.38 121 THR B N 1
ATOM 2289 C CA . THR B 1 121 ? -5.074 -6.77 5.637 1 87.38 121 THR B CA 1
ATOM 2290 C C . THR B 1 121 ? -5.41 -6.973 4.164 1 87.38 121 THR B C 1
ATOM 2292 O O . THR B 1 121 ? -5.652 -8.094 3.723 1 87.38 121 THR B O 1
ATOM 2295 N N . GLY B 1 122 ? -5.438 -5.961 3.385 1 89.12 122 GLY B N 1
ATOM 2296 C CA . GLY B 1 122 ? -5.91 -5.996 2.01 1 89.12 122 GLY B CA 1
ATOM 2297 C C . GLY B 1 122 ? -5.027 -6.828 1.097 1 89.12 122 GLY B C 1
ATOM 2298 O O . GLY B 1 122 ? -5.508 -7.406 0.121 1 89.12 122 GLY B O 1
ATOM 2299 N N . HIS B 1 123 ? -3.699 -6.918 1.352 1 92.56 123 HIS B N 1
ATOM 2300 C CA . HIS B 1 123 ? -2.84 -7.758 0.523 1 92.56 123 HIS B CA 1
ATOM 2301 C C . HIS B 1 123 ? -3.156 -9.234 0.724 1 92.56 123 HIS B C 1
ATOM 2303 O O . HIS B 1 123 ? -3.254 -9.992 -0.246 1 92.56 123 HIS B O 1
ATOM 2309 N N . PHE B 1 124 ? -3.363 -9.523 1.925 1 93.94 124 PHE B N 1
ATOM 2310 C CA . PHE B 1 124 ? -3.707 -10.898 2.26 1 93.94 124 PHE B CA 1
ATOM 2311 C C . PHE B 1 124 ? -5.027 -11.297 1.614 1 93.94 124 PHE B C 1
ATOM 2313 O O . PHE B 1 124 ? -5.109 -12.328 0.939 1 93.94 124 PHE B O 1
ATOM 2320 N N . THR B 1 125 ? -6.023 -10.469 1.896 1 95.56 125 THR B N 1
ATOM 2321 C CA . THR B 1 125 ? -7.34 -10.844 1.392 1 95.56 125 THR B CA 1
ATOM 2322 C C . THR B 1 125 ? -7.324 -10.945 -0.13 1 95.56 125 THR B C 1
ATOM 2324 O O . THR B 1 125 ? -7.973 -11.82 -0.703 1 95.56 125 THR B O 1
ATOM 2327 N N . GLN B 1 126 ? -6.535 -10.117 -0.803 1 96.19 126 GLN B N 1
ATOM 2328 C CA . GLN B 1 126 ? -6.434 -10.234 -2.254 1 96.19 126 GLN B CA 1
ATOM 2329 C C . GLN B 1 126 ? -5.77 -11.547 -2.654 1 96.19 126 GLN B C 1
ATOM 2331 O O . GLN B 1 126 ? -6.203 -12.203 -3.607 1 96.19 126 GLN B O 1
ATOM 2336 N N . VAL B 1 127 ? -4.77 -11.961 -1.966 1 98.12 127 VAL B N 1
ATOM 2337 C CA . VAL B 1 127 ? -4.066 -13.203 -2.277 1 98.12 127 VAL B CA 1
ATOM 2338 C C . VAL B 1 127 ? -5.039 -14.375 -2.213 1 98.12 127 VAL B C 1
ATOM 2340 O O . VAL B 1 127 ? -5.07 -15.219 -3.115 1 98.12 127 VAL B O 1
ATOM 2343 N N . VAL B 1 128 ? -5.875 -14.438 -1.21 1 98.25 128 VAL B N 1
ATOM 2344 C CA . VAL B 1 128 ? -6.645 -15.656 -0.962 1 98.25 128 VAL B CA 1
ATOM 2345 C C . VAL B 1 128 ? -8.062 -15.484 -1.501 1 98.25 128 VAL B C 1
ATOM 2347 O O . VAL B 1 128 ? -8.906 -16.375 -1.337 1 98.25 128 VAL B O 1
ATOM 2350 N N . TRP B 1 129 ? -8.352 -14.359 -2.1 1 98.12 129 TRP B N 1
ATOM 2351 C CA . TRP B 1 129 ? -9.703 -14.062 -2.559 1 98.12 129 TRP B CA 1
ATOM 2352 C 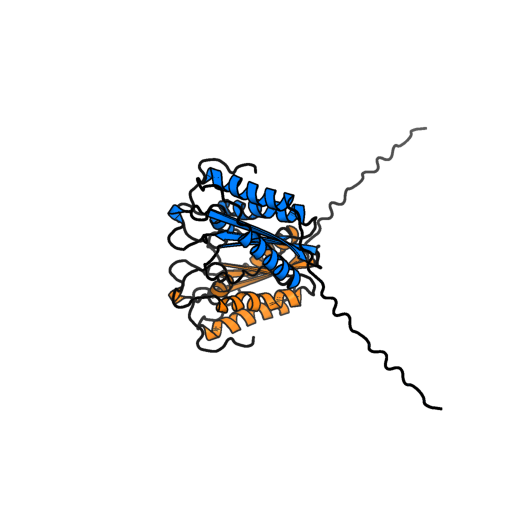C . TRP B 1 129 ? -10.227 -15.172 -3.473 1 98.12 129 TRP B C 1
ATOM 2354 O O . TRP B 1 129 ? -9.695 -15.383 -4.566 1 98.12 129 TRP B O 1
ATOM 2364 N N . LYS B 1 130 ? -11.305 -15.836 -3.131 1 98.56 130 LYS B N 1
ATOM 2365 C CA . LYS B 1 130 ? -11.836 -16.984 -3.863 1 98.56 130 LYS B CA 1
ATOM 2366 C C . LYS B 1 130 ? -12.289 -16.578 -5.262 1 98.56 130 LYS B C 1
ATOM 2368 O O . LYS B 1 130 ? -12.164 -17.359 -6.211 1 98.56 130 LYS B O 1
ATOM 2373 N N . GLY B 1 131 ? -12.82 -15.508 -5.375 1 98.31 131 GLY B N 1
ATOM 2374 C CA . GLY B 1 131 ? -13.414 -15.062 -6.621 1 98.31 131 GLY B CA 1
ATOM 2375 C C . GLY B 1 131 ? -12.391 -14.742 -7.695 1 98.31 131 GLY B C 1
ATOM 2376 O O . GLY B 1 131 ? -12.734 -14.656 -8.875 1 98.31 131 GLY B O 1
ATOM 2377 N N . SER B 1 132 ? -11.156 -14.453 -7.336 1 98.62 132 SER B N 1
ATOM 2378 C CA . SER B 1 132 ? -10.109 -14.234 -8.328 1 98.62 132 SER B CA 1
ATOM 2379 C C . SER B 1 132 ? -9.703 -15.539 -9.008 1 98.62 132 SER B C 1
ATOM 2381 O O . SER B 1 132 ? -9.547 -16.562 -8.344 1 98.62 132 SER B O 1
ATOM 2383 N N . LYS B 1 133 ? -9.484 -15.453 -10.32 1 98.81 133 LYS B N 1
ATOM 2384 C CA . LYS B 1 133 ? -9.258 -16.672 -11.078 1 98.81 133 LYS B CA 1
ATOM 2385 C C . LYS B 1 133 ? -7.883 -16.656 -11.742 1 98.81 133 LYS B C 1
ATOM 2387 O O . LYS B 1 133 ? -7.305 -17.719 -12.008 1 98.81 133 LYS B O 1
ATOM 2392 N N . SER B 1 134 ? -7.41 -15.523 -12.016 1 98.88 134 SER B N 1
ATOM 2393 C CA . SER B 1 134 ? -6.125 -15.43 -12.695 1 98.88 134 SER B CA 1
ATOM 2394 C C . SER B 1 134 ? -5.27 -14.312 -12.117 1 98.88 134 SER B C 1
ATOM 2396 O O . SER B 1 134 ? -5.777 -13.438 -11.414 1 98.88 134 SER B O 1
ATOM 2398 N N . VAL B 1 135 ? -3.924 -14.367 -12.398 1 98.81 135 VAL B N 1
ATOM 2399 C CA . VAL B 1 135 ? -2.957 -13.406 -11.875 1 98.81 135 VAL B CA 1
ATOM 2400 C C . VAL B 1 135 ? -1.855 -13.172 -12.906 1 98.81 135 VAL B C 1
ATOM 2402 O O . VAL B 1 135 ? -1.574 -14.047 -13.734 1 98.81 135 VAL B O 1
ATOM 2405 N N . GLY B 1 136 ? -1.352 -12.047 -12.984 1 98.56 136 GLY B N 1
ATOM 2406 C CA . GLY B 1 136 ? -0.137 -11.648 -13.68 1 98.56 136 GLY B CA 1
ATOM 2407 C C . GLY B 1 136 ? 0.751 -10.734 -12.859 1 98.56 136 GLY B C 1
ATOM 2408 O O . GLY B 1 136 ? 0.267 -9.797 -12.227 1 98.56 136 GLY B O 1
ATOM 2409 N N . CYS B 1 137 ? 2.068 -11.055 -12.883 1 98.38 137 CYS B N 1
ATOM 2410 C CA . CYS B 1 137 ? 2.977 -10.273 -12.047 1 98.38 137 CYS B CA 1
ATOM 2411 C C . CYS B 1 137 ? 4.152 -9.75 -12.859 1 98.38 137 CYS B C 1
ATOM 2413 O O . CYS B 1 137 ? 4.461 -10.281 -13.93 1 98.38 137 CYS B O 1
ATOM 2415 N N . GLY B 1 138 ? 4.719 -8.68 -12.375 1 97.81 138 GLY B N 1
ATOM 2416 C CA . GLY B 1 138 ? 5.918 -8.086 -12.938 1 97.81 138 GLY B CA 1
ATOM 2417 C C . GLY B 1 138 ? 6.902 -7.613 -11.891 1 97.81 138 GLY B C 1
ATOM 2418 O O . GLY B 1 138 ? 6.52 -7.34 -10.75 1 97.81 138 GLY B O 1
A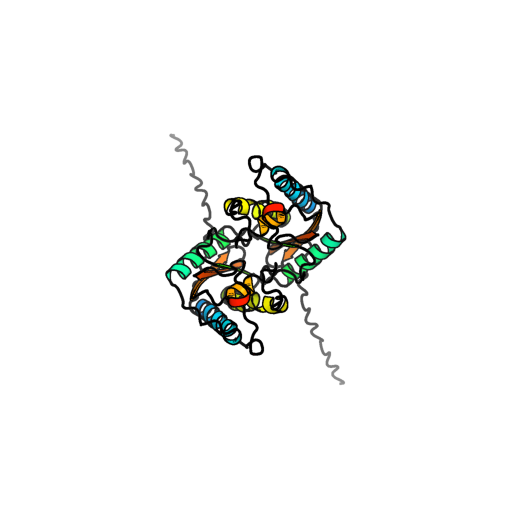TOM 2419 N N . ILE B 1 139 ? 8.148 -7.633 -12.266 1 97 139 ILE B N 1
ATOM 2420 C CA . ILE B 1 139 ? 9.242 -7.23 -11.383 1 97 139 ILE B CA 1
ATOM 2421 C C . ILE B 1 139 ? 10.141 -6.23 -12.102 1 97 139 ILE B C 1
ATOM 2423 O O . ILE B 1 139 ? 10.492 -6.43 -13.266 1 97 139 ILE B O 1
ATOM 2427 N N . ALA B 1 140 ? 10.508 -5.156 -11.414 1 95.31 140 ALA B N 1
ATOM 2428 C CA . ALA B 1 140 ? 11.422 -4.176 -11.984 1 95.31 140 ALA B CA 1
ATOM 2429 C C . ALA B 1 140 ? 12.367 -3.619 -10.922 1 95.31 140 ALA B C 1
ATOM 2431 O O . ALA B 1 140 ? 12.016 -3.555 -9.742 1 95.31 140 ALA B O 1
ATOM 2432 N N . LYS B 1 141 ? 13.492 -3.303 -11.359 1 91.38 141 LYS B N 1
ATOM 2433 C CA . LYS B 1 141 ? 14.5 -2.684 -10.5 1 91.38 141 LYS B CA 1
ATOM 2434 C C . LYS B 1 141 ? 14.703 -1.216 -10.867 1 91.38 141 LYS B C 1
ATOM 2436 O O . LYS B 1 141 ? 14.781 -0.871 -12.055 1 91.38 141 LYS B O 1
ATOM 2441 N N . SER B 1 142 ? 14.711 -0.409 -9.852 1 87.62 142 SER B N 1
ATOM 2442 C CA . SER B 1 142 ? 14.984 1.003 -10.094 1 87.62 142 SER B CA 1
ATOM 2443 C C . SER B 1 142 ? 16.484 1.276 -10.102 1 87.62 142 SER B C 1
ATOM 2445 O O . SER B 1 142 ? 17.281 0.461 -9.617 1 87.62 142 SER B O 1
ATOM 2447 N N . ASN B 1 143 ? 16.812 2.453 -10.602 1 81.88 143 ASN B N 1
ATOM 2448 C CA . ASN B 1 143 ? 18.203 2.873 -10.586 1 81.88 143 ASN B CA 1
ATOM 2449 C C . ASN B 1 143 ? 18.719 3.045 -9.164 1 81.88 143 ASN B C 1
ATOM 2451 O O . ASN B 1 143 ? 19.922 2.873 -8.914 1 81.88 143 ASN B O 1
ATOM 2455 N N . GLY B 1 144 ? 17.891 3.314 -8.289 1 75.25 144 GLY B N 1
ATOM 2456 C CA . GLY B 1 144 ? 18.281 3.486 -6.902 1 75.25 144 GLY B CA 1
ATOM 2457 C C . GLY B 1 144 ? 18.422 2.174 -6.156 1 75.25 144 GLY B C 1
ATOM 2458 O O . GLY B 1 144 ? 18.703 2.164 -4.953 1 75.25 144 GLY B O 1
ATOM 2459 N N . GLY B 1 145 ? 18.172 1.051 -6.879 1 78.81 145 GLY B N 1
ATOM 2460 C CA . GLY B 1 145 ? 18.406 -0.259 -6.289 1 78.81 145 GLY B CA 1
ATOM 2461 C C . GLY B 1 145 ? 17.141 -0.876 -5.699 1 78.81 145 GLY B C 1
ATOM 2462 O O . GLY B 1 145 ? 17.203 -1.958 -5.113 1 78.81 145 GLY B O 1
ATOM 2463 N N . GLY B 1 146 ? 16.062 -0.204 -5.812 1 86 146 GLY B N 1
ATOM 2464 C CA . GLY B 1 146 ? 14.812 -0.747 -5.328 1 86 146 GLY B CA 1
ATOM 2465 C C . GLY B 1 146 ? 14.18 -1.739 -6.289 1 86 146 GLY B C 1
ATOM 2466 O O . GLY B 1 146 ? 14.281 -1.583 -7.508 1 86 146 GLY B O 1
ATOM 2467 N N . THR B 1 147 ? 13.633 -2.76 -5.727 1 90.94 147 THR B N 1
ATOM 2468 C CA . THR B 1 147 ? 12.883 -3.736 -6.508 1 90.94 147 THR B CA 1
ATOM 2469 C C . THR B 1 147 ? 11.375 -3.549 -6.312 1 90.94 147 THR B C 1
ATOM 2471 O O . THR B 1 147 ? 10.898 -3.463 -5.18 1 90.94 147 THR B O 1
ATOM 2474 N N . PHE B 1 148 ? 10.688 -3.461 -7.398 1 92.31 148 PHE B N 1
ATOM 2475 C CA . PHE B 1 1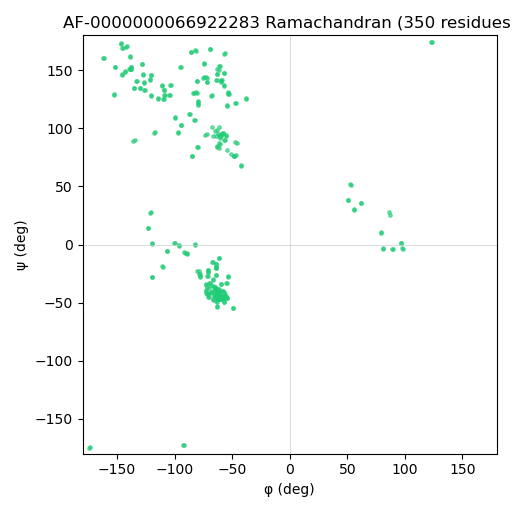48 ? 9.234 -3.324 -7.41 1 92.31 148 PHE B CA 1
ATOM 2476 C C . PHE B 1 148 ? 8.578 -4.598 -7.926 1 92.31 148 PHE B C 1
ATOM 2478 O O . PHE B 1 148 ? 8.945 -5.105 -8.984 1 92.31 148 PHE B O 1
ATOM 2485 N N . THR B 1 149 ? 7.672 -5.137 -7.117 1 94.81 149 THR B N 1
ATOM 2486 C CA . THR B 1 149 ? 6.863 -6.281 -7.523 1 94.81 149 THR B CA 1
ATOM 2487 C C . THR B 1 149 ? 5.391 -5.891 -7.629 1 94.81 149 THR B C 1
ATOM 2489 O O . THR B 1 149 ? 4.828 -5.316 -6.695 1 94.81 149 THR B O 1
ATOM 2492 N N . VAL B 1 150 ? 4.844 -6.156 -8.773 1 96.12 150 VAL B N 1
ATOM 2493 C CA . VAL B 1 150 ? 3.436 -5.879 -9.039 1 96.12 150 VAL B CA 1
ATOM 2494 C C . VAL B 1 150 ? 2.713 -7.176 -9.398 1 96.12 150 VAL B C 1
ATOM 2496 O O . VAL B 1 150 ? 3.16 -7.918 -10.281 1 96.12 150 VAL B O 1
ATOM 2499 N N . CYS B 1 151 ? 1.586 -7.469 -8.734 1 97.75 151 CYS B N 1
ATOM 2500 C CA . CYS B 1 151 ? 0.703 -8.555 -9.148 1 97.75 151 CYS B CA 1
ATOM 2501 C C . CYS B 1 151 ? -0.728 -8.05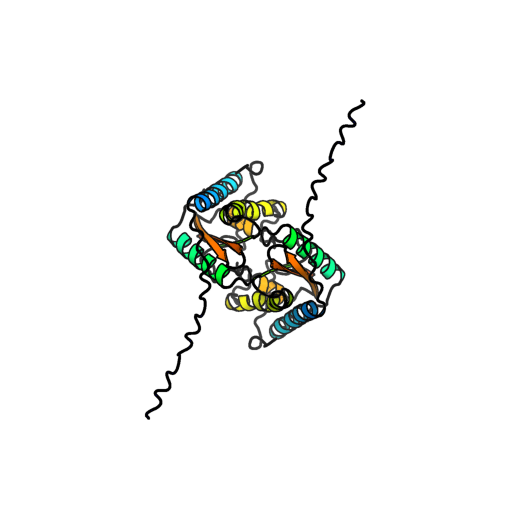5 -9.312 1 97.75 151 CYS B C 1
ATOM 2503 O O . CYS B 1 151 ? -1.262 -7.379 -8.438 1 97.75 151 CYS B O 1
ATOM 2505 N N . GLN B 1 152 ? -1.284 -8.438 -10.391 1 97.81 152 GLN B N 1
ATOM 2506 C CA . GLN B 1 152 ? -2.654 -8.055 -10.711 1 97.81 152 GLN B CA 1
ATOM 2507 C C . GLN B 1 152 ? -3.545 -9.281 -10.883 1 97.81 152 GLN B C 1
ATOM 2509 O O . GLN B 1 152 ? -3.094 -10.32 -11.367 1 97.81 152 GLN B O 1
ATOM 2514 N N . TYR B 1 153 ? -4.828 -9.117 -10.477 1 98.31 153 TYR B N 1
ATOM 2515 C CA . TYR B 1 153 ? -5.742 -10.242 -10.367 1 98.31 153 TYR B CA 1
ATOM 2516 C C . TYR B 1 153 ? -7.035 -9.977 -11.125 1 98.31 153 TYR B C 1
ATOM 2518 O O . TYR B 1 153 ? -7.543 -8.852 -11.125 1 98.31 153 TYR B O 1
ATOM 2526 N N . LYS B 1 154 ? -7.535 -11.039 -11.656 1 98 154 LYS B N 1
ATOM 2527 C CA . LYS B 1 154 ? -8.844 -10.961 -12.289 1 98 154 LYS B CA 1
ATOM 2528 C C . LYS B 1 154 ? -9.742 -12.117 -11.844 1 98 154 LYS B C 1
ATOM 2530 O O . LYS B 1 154 ? -9.336 -13.281 -11.898 1 98 154 LYS B O 1
ATOM 2535 N N . PRO B 1 155 ? -11.023 -11.875 -11.617 1 97.19 155 PRO B N 1
ATOM 2536 C CA . PRO B 1 155 ? -11.57 -10.562 -11.266 1 97.19 155 PRO B CA 1
ATOM 2537 C C . PRO B 1 155 ? -10.93 -9.969 -10.008 1 97.19 155 PRO B C 1
ATOM 2539 O O . PRO B 1 155 ? -10.227 -10.68 -9.281 1 97.19 155 PRO B O 1
ATOM 2542 N N . ALA B 1 156 ? -11.125 -8.672 -9.805 1 94.88 156 ALA B N 1
ATOM 2543 C CA . ALA B 1 156 ? -10.609 -7.98 -8.625 1 94.88 156 ALA B CA 1
ATOM 2544 C C . ALA B 1 156 ? -11.156 -8.602 -7.34 1 94.88 156 ALA B C 1
ATOM 2546 O O . ALA B 1 156 ? -12.328 -8.984 -7.281 1 94.88 156 ALA B O 1
ATOM 2547 N N . GLY B 1 157 ? -10.273 -8.68 -6.297 1 94.38 157 GLY B N 1
ATOM 2548 C CA . GLY B 1 157 ? -10.719 -9.008 -4.953 1 94.38 157 GLY B CA 1
ATOM 2549 C C . GLY B 1 157 ? -11.039 -7.785 -4.117 1 94.38 157 GLY B C 1
ATOM 2550 O O . GLY B 1 157 ? -11.156 -6.68 -4.645 1 94.38 157 GLY B O 1
ATOM 2551 N N . ASN B 1 158 ? -11.289 -8.055 -2.848 1 90.56 158 ASN B N 1
ATOM 2552 C CA . ASN B 1 158 ? -11.562 -6.996 -1.879 1 90.56 158 ASN B CA 1
ATOM 2553 C C . ASN B 1 158 ? -12.82 -6.211 -2.246 1 90.56 158 ASN B C 1
ATOM 2555 O O . ASN B 1 158 ? -12.836 -4.984 -2.152 1 90.56 158 ASN B O 1
ATOM 2559 N N . MET B 1 159 ? -13.719 -6.914 -2.762 1 86.75 159 MET B N 1
ATOM 2560 C CA . MET B 1 159 ? -15.016 -6.305 -3.059 1 86.75 159 MET B CA 1
ATOM 2561 C C . MET B 1 159 ? -15.875 -6.203 -1.802 1 86.75 159 MET B C 1
ATOM 2563 O O . MET B 1 159 ? -16.203 -7.219 -1.187 1 86.75 159 MET B O 1
ATOM 2567 N N . MET B 1 160 ? -16.219 -5.031 -1.493 1 84.5 160 MET B N 1
ATOM 2568 C CA . MET B 1 160 ? -16.969 -4.801 -0.266 1 84.5 160 MET B CA 1
ATOM 2569 C C . MET B 1 160 ? -18.266 -5.621 -0.259 1 84.5 160 MET B C 1
ATOM 2571 O O . MET B 1 160 ? -18.953 -5.711 -1.275 1 84.5 160 MET B O 1
ATOM 2575 N N . GLY B 1 161 ? -18.562 -6.215 0.847 1 86.69 161 GLY B N 1
ATOM 2576 C CA . GLY B 1 161 ? -19.766 -7.016 1.01 1 86.69 161 GLY B CA 1
ATOM 2577 C C . GLY B 1 161 ? -19.562 -8.477 0.639 1 86.69 161 GLY B C 1
ATOM 2578 O O . GLY B 1 161 ? -20.469 -9.297 0.823 1 86.69 161 GLY B O 1
ATOM 2579 N N . SER B 1 162 ? -18.406 -8.812 0.171 1 93.06 162 SER B N 1
ATOM 2580 C CA . SER B 1 162 ? -18.203 -10.172 -0.318 1 93.06 162 SER B CA 1
ATOM 2581 C C . SER B 1 162 ? -17.047 -10.852 0.397 1 93.06 162 SER B C 1
ATOM 2583 O O . SER B 1 162 ? -16.531 -11.867 -0.073 1 93.06 162 SER B O 1
ATOM 2585 N N . PHE B 1 163 ? -16.594 -10.336 1.464 1 94.19 163 PHE B N 1
ATOM 2586 C CA . PHE B 1 163 ? -15.414 -10.852 2.154 1 94.19 163 PHE B CA 1
ATOM 2587 C C . PHE B 1 163 ? -15.719 -12.188 2.814 1 94.19 163 PHE B C 1
ATOM 2589 O O . PHE B 1 163 ? -14.898 -13.109 2.787 1 94.19 163 PHE B O 1
ATOM 2596 N N . LYS B 1 164 ? -16.828 -12.305 3.412 1 95.56 164 LYS B N 1
ATOM 2597 C CA . LYS B 1 164 ? -17.172 -13.531 4.125 1 95.56 164 LYS B CA 1
ATOM 2598 C C . LYS B 1 164 ? -17.109 -14.742 3.195 1 95.56 164 LYS B C 1
ATOM 2600 O O . LYS B 1 164 ? -16.562 -15.789 3.566 1 95.56 164 LYS B O 1
ATOM 2605 N N . GLU B 1 165 ? -17.578 -14.578 1.997 1 97.25 165 GLU B N 1
ATOM 2606 C CA . GLU B 1 165 ? -17.641 -15.688 1.048 1 97.25 165 GLU B CA 1
ATOM 2607 C C . GLU B 1 165 ? -16.281 -15.93 0.391 1 97.25 165 GLU B C 1
ATOM 2609 O O . GLU B 1 165 ? -16 -17.031 -0.088 1 97.25 165 GLU B O 1
ATOM 2614 N N . ASN B 1 166 ? -15.453 -14.922 0.391 1 98 166 ASN B N 1
ATOM 2615 C CA . ASN B 1 166 ? -14.273 -15.008 -0.461 1 98 166 ASN B CA 1
ATOM 2616 C C . ASN B 1 166 ? -13 -15.133 0.364 1 98 166 ASN B C 1
ATOM 2618 O O . ASN B 1 166 ? -11.938 -15.484 -0.168 1 98 166 ASN B O 1
ATOM 2622 N N . VAL B 1 167 ? -13.07 -14.789 1.57 1 97.69 167 VAL B N 1
ATOM 2623 C CA . VAL B 1 167 ? -11.93 -14.914 2.467 1 97.69 167 VAL B CA 1
ATOM 2624 C C . VAL B 1 167 ? -12.266 -15.883 3.602 1 97.69 167 VAL B C 1
ATOM 2626 O O . VAL B 1 167 ? -12.766 -15.461 4.648 1 97.69 167 VAL B O 1
ATOM 2629 N N . VAL B 1 168 ? -11.875 -17.078 3.42 1 97 168 VAL B N 1
ATOM 2630 C CA . VAL B 1 168 ? -12.266 -18.172 4.32 1 97 168 VAL B CA 1
ATOM 2631 C C . VAL B 1 168 ? -11.102 -18.516 5.238 1 97 168 VAL B C 1
ATOM 2633 O O . VAL B 1 168 ? -9.945 -18.578 4.797 1 97 168 VAL B O 1
ATOM 2636 N N . PRO B 1 169 ? -11.414 -18.734 6.535 1 95.56 169 PRO B N 1
ATOM 2637 C CA . PRO B 1 169 ? -10.328 -19.125 7.441 1 95.56 169 PRO B CA 1
ATOM 2638 C C . PRO B 1 169 ? -9.617 -20.391 6.98 1 95.56 169 PRO B C 1
ATOM 2640 O O . PRO B 1 169 ? -10.234 -21.281 6.391 1 95.56 169 PRO B O 1
ATOM 2643 N N . SER B 1 170 ? -8.367 -20.406 7.273 1 94.69 170 SER B N 1
ATOM 2644 C CA . SER B 1 170 ? -7.566 -21.562 6.898 1 94.69 170 SER B CA 1
ATOM 2645 C C . SER B 1 170 ? -8.039 -22.812 7.621 1 94.69 170 SER B C 1
ATOM 2647 O O . SER B 1 170 ? -8.391 -22.766 8.805 1 94.69 170 SER B O 1
ATOM 2649 N N . LYS B 1 171 ? -8.016 -23.859 6.938 1 88.31 171 LYS B N 1
ATOM 2650 C CA . LYS B 1 171 ? -8.367 -25.156 7.5 1 88.31 171 LYS B CA 1
ATOM 2651 C C . LYS B 1 171 ? -7.137 -25.844 8.094 1 88.31 171 LYS B C 1
ATOM 2653 O O . LYS B 1 171 ? -7.246 -26.922 8.672 1 88.31 171 LYS B O 1
ATOM 2658 N N . SER B 1 172 ? -6.027 -25.297 7.883 1 85.56 172 SER B N 1
ATOM 2659 C CA . SER B 1 172 ? -4.758 -25.828 8.375 1 85.56 172 SER B CA 1
ATOM 2660 C C . SER B 1 172 ? -3.801 -24.703 8.758 1 85.56 172 SER B C 1
ATOM 2662 O O . SER B 1 172 ? -4.102 -23.531 8.547 1 85.56 172 SER B O 1
ATOM 2664 N N . GLU B 1 173 ? -2.697 -25.047 9.422 1 80.69 173 GLU B N 1
ATOM 2665 C CA . GLU B 1 173 ? -1.656 -24.047 9.695 1 80.69 173 GLU B CA 1
ATOM 2666 C C . GLU B 1 173 ? -1.086 -23.484 8.398 1 80.69 173 GLU B C 1
ATOM 2668 O O . GLU B 1 173 ? -1.18 -24.109 7.34 1 80.69 173 GLU B O 1
ATOM 2673 N N . ALA B 1 174 ? -0.582 -22.219 8.516 1 73.31 174 ALA B N 1
ATOM 2674 C CA . ALA B 1 174 ? 0.038 -21.641 7.324 1 73.31 174 ALA B CA 1
ATOM 2675 C C . ALA B 1 174 ? 1.099 -22.578 6.754 1 73.31 174 ALA B C 1
ATOM 2677 O O . ALA B 1 174 ? 1.96 -23.078 7.484 1 73.31 174 ALA B O 1
ATOM 2678 N N . PRO B 1 175 ? 0.89 -22.75 5.438 1 81.5 175 PRO B N 1
ATOM 2679 C CA . PRO B 1 175 ? 1.831 -23.688 4.836 1 81.5 175 PRO B CA 1
ATOM 2680 C C . PRO B 1 175 ? 3.227 -23.094 4.652 1 81.5 175 PRO B C 1
ATOM 2682 O O . PRO B 1 175 ? 3.393 -21.875 4.68 1 81.5 175 PRO B O 1
ATOM 2685 N N . SER B 1 176 ? 4.215 -24.031 4.613 1 85 176 SER B N 1
ATOM 2686 C CA . SER B 1 176 ? 5.535 -23.656 4.129 1 85 176 SER B CA 1
ATOM 2687 C C . SER B 1 176 ? 5.598 -23.688 2.605 1 85 176 SER B C 1
ATOM 2689 O O . SER B 1 176 ? 5.344 -24.719 1.99 1 85 176 SER B O 1
ATOM 2691 N N . CYS B 1 177 ? 5.637 -22.562 2.117 1 89.69 177 CYS B N 1
ATOM 2692 C CA . CYS B 1 177 ? 5.668 -22.469 0.662 1 89.69 177 CYS B CA 1
ATOM 2693 C C . CYS B 1 177 ? 7.074 -22.156 0.164 1 89.69 177 CYS B C 1
ATOM 2695 O O . CYS B 1 177 ? 7.871 -21.547 0.879 1 89.69 177 CYS B O 1
#

Foldseek 3Di:
DPPPPPPPPPPPPPPLQQFDWPDDPVLQVLLQVLLQLQQVLQPAHRAAADVVQQVVQAVVQRVCQSVVPDDDDDPCVQQKAKDKDKDFDDDQSVRSSCRLVVLQVLVVVDDLVVQADDPSNQSNLQSNFRQWHHKHKTWTHHPVGMIMIMMITPNYDRDGPCRNVGGGDGPDPRDDD/DPPPPPDPPPPPPPPLQQWDWPDDVVLVVLLQVLLQLQQVLQPAHRAAADVVQQVVQAVVQRVCQSVVPDDDDDPCVQQKAKDKDKDFDDDQSVRSSCRLVVLQVLVVVDDLVVQADDPSNVSNLQSNFRQWHHKHKTWTAHPVGMIMIMMITPNYDRDGPCRNVGGGDGPDPRDDD

Secondary structure (DSSP, 8-state):
-------------------EE---HHHHHHHHHHHHHHHGGGTPPPPEE-HHHHHHHHHHHHHHHHH-S-------TTSSEEEEEEE-SS-HHHHHHTHHHHHHGGGGG--TTT-S--TT-HHHHHHH-TT--EEEEEEEE-TTS-EEEEEEEES----TT-HHHHSPPPSSSPP--/-------------------EE---HHHHHHHHHHHHHHHGGGTPPPPEE-HHHHHHHHHHHHHHHHH-S-------TTSSEEEEEEE-SS-HHHHHHTHHHHHHGGGGG--TTT-S--TT-HHHHHHH-TT--EEEEEEEE-TTS-EEEEEEEES----TT-HHHHSPPPSSSPP--

pLDDT: mean 85.86, std 17.2, range [33.75, 98.94]

Organism: Strongyloides stercoralis (NCBI:txid6248)

Nearest PDB structures (foldseek):
  5vhg-assembly1_A  TM=9.242E-01  e=3.398E-18  Homo sapiens
  1smb-assembly1_A  TM=9.306E-01  e=5.209E-17  Homo sapiens
  5jys-assembly1_A  TM=9.156E-01  e=2.829E-15  Saccharomyces cerevisiae S288C
  2dda-assembly4_D  TM=7.948E-01  e=1.120E-10  Pseudechis australis
  4p27-assembly1_A  TM=7.237E-01  e=1.445E-08  Schistosoma mansoni